Protein AF-A0AAW2WV80-F1 (afdb_monomer_lite)

pLDDT: mean 73.15, std 14.79, range [39.09, 94.62]

Organism: NCBI:txid2727402

Sequence (297 aa):
MMFAEWSGLEANPSKSQIIVSKAAWDVKQQLLNVLGFWEGTLPVRYLGVPLISSRLTAGDCAPLLRKVDERLQGWSKLQLSFAAGVQLLRSVIMSLNIYWAMAFVLPRSVIKVIEARMRRFLLHGIPLDATLQHVIRNGNWDWPEILDVEHNEIIHHLPVLNAADKISWNSSTGQFTTTAAYQIWQPRGPKCLRSLRVEVRYCIPRFDWIEIIEWASRRWKSRHPINAVHKALLASLVYHIWMERNRRIFTTDSRTAQQTAHLCIAQLRLRIIGVDFKFNVATAYIFRVWKIPWHGT

Radius of gyration: 28.2 Å; chains: 1; bounding box: 51×73×81 Å

Secondary structure (DSSP, 8-state):
--HHHHH-----TTT-EE---GGG-TTHHHHHHHH-PEEP-SSEEETTEEE-SSPPPTTTTHHHHHHHHHHHHHHHTS---HHHHHHHHHHHHHHHIIIIIHH----HHHHHHHHHHHHHHHTTTS-TT--GGGSEETTEE-PPPP--GGGHHHHHTS----S--B-----TT----HHHHHHHHS----HHHHHHHHHS-----S--HHHHHHHHHHH--S--HHHHHHHHHHHHHHHHHHHHHHHHHH-S----HHHHHHHHHHHHHHHHHTS-PPPSHHHHHHHHHHTPPP---

Structure (mmCIF, N/CA/C/O backbone):
data_AF-A0AAW2WV80-F1
#
_entry.id   AF-A0AAW2WV80-F1
#
loop_
_atom_site.group_PDB
_atom_site.id
_atom_site.type_symbol
_atom_site.label_atom_id
_atom_site.label_alt_id
_atom_site.label_comp_id
_atom_site.label_asym_id
_atom_site.label_entity_id
_atom_site.label_seq_id
_atom_site.pdbx_PDB_ins_code
_atom_site.Cartn_x
_atom_site.Cartn_y
_atom_site.Cartn_z
_atom_site.occupancy
_atom_site.B_iso_or_equiv
_atom_site.auth_seq_id
_atom_site.auth_comp_id
_atom_site.auth_asym_id
_atom_site.auth_atom_id
_atom_site.pdbx_PDB_model_num
ATOM 1 N N . MET A 1 1 ? 2.754 5.992 47.336 1.00 48.81 1 MET A N 1
ATOM 2 C CA . MET A 1 1 ? 3.413 7.065 46.568 1.00 48.81 1 MET A CA 1
ATOM 3 C C . MET A 1 1 ? 2.942 6.978 45.135 1.00 48.81 1 MET A C 1
ATOM 5 O O . MET A 1 1 ? 2.990 5.899 44.547 1.00 48.81 1 MET A O 1
ATOM 9 N N . MET A 1 2 ? 2.375 8.071 44.642 1.00 79.06 2 MET A N 1
ATOM 10 C CA . MET A 1 2 ? 1.738 8.162 43.328 1.00 79.06 2 MET A CA 1
ATOM 11 C C . MET A 1 2 ? 2.813 8.437 42.261 1.00 79.06 2 MET A C 1
ATOM 13 O O . MET A 1 2 ? 3.757 9.174 42.523 1.00 79.06 2 MET A O 1
ATOM 17 N N . PHE A 1 3 ? 2.696 7.869 41.054 1.00 82.12 3 PHE A N 1
ATOM 18 C CA . PHE A 1 3 ? 3.682 8.029 39.962 1.00 82.12 3 PHE A CA 1
ATOM 19 C C . PHE A 1 3 ? 4.069 9.496 39.682 1.00 82.12 3 PHE A C 1
ATOM 21 O O . PHE A 1 3 ? 5.234 9.788 39.405 1.00 82.12 3 PHE A O 1
ATOM 28 N N . ALA A 1 4 ? 3.106 10.417 39.787 1.00 86.56 4 ALA A N 1
ATOM 29 C CA . ALA A 1 4 ? 3.319 11.849 39.582 1.00 86.56 4 ALA A CA 1
ATOM 30 C C . ALA A 1 4 ? 4.287 12.458 40.614 1.00 86.56 4 ALA A C 1
ATOM 32 O O . ALA A 1 4 ? 5.148 13.246 40.245 1.00 86.56 4 ALA A O 1
ATOM 33 N N . GLU A 1 5 ? 4.218 12.031 41.878 1.00 88.69 5 GLU A N 1
ATOM 34 C CA . GLU A 1 5 ? 5.075 12.548 42.958 1.00 88.69 5 GLU A CA 1
ATOM 35 C C . GLU A 1 5 ? 6.551 12.180 42.753 1.00 88.69 5 GLU A C 1
ATOM 37 O O . GLU A 1 5 ? 7.437 12.930 43.143 1.00 88.69 5 GLU A O 1
ATOM 42 N N . TRP A 1 6 ? 6.824 11.029 42.132 1.00 89.88 6 TRP A N 1
ATOM 43 C CA . TRP A 1 6 ? 8.191 10.555 41.881 1.00 89.88 6 TRP A CA 1
ATOM 44 C C . TRP A 1 6 ? 8.776 11.078 40.576 1.00 89.88 6 TRP A C 1
ATOM 46 O O . TRP A 1 6 ? 9.970 11.349 40.495 1.00 89.88 6 TRP A O 1
ATOM 56 N N . SER A 1 7 ? 7.949 11.163 39.536 1.00 92.44 7 SER A N 1
ATOM 57 C CA . SER A 1 7 ? 8.402 11.548 38.197 1.00 92.44 7 SER A CA 1
ATOM 58 C C . SER A 1 7 ? 8.319 13.051 37.936 1.00 92.44 7 SER A C 1
ATOM 60 O O . SER A 1 7 ? 8.962 13.532 37.006 1.00 92.44 7 SER A O 1
ATOM 62 N N . GLY A 1 8 ? 7.503 13.785 38.701 1.00 92.25 8 GLY A N 1
ATOM 63 C CA . GLY A 1 8 ? 7.131 15.168 38.395 1.00 92.25 8 GLY A CA 1
ATOM 64 C C . GLY A 1 8 ? 6.286 15.307 37.121 1.00 92.25 8 GLY A C 1
ATOM 65 O O . GLY A 1 8 ? 6.131 16.415 36.612 1.00 92.25 8 GLY A O 1
ATOM 66 N N . LEU A 1 9 ? 5.774 14.200 36.565 1.00 90.56 9 LEU A N 1
ATOM 67 C CA . LEU A 1 9 ? 4.985 14.193 35.335 1.00 90.56 9 LEU A CA 1
ATOM 68 C C . LEU A 1 9 ? 3.489 14.113 35.646 1.00 90.56 9 LEU A C 1
ATOM 70 O O . LEU A 1 9 ? 3.010 13.135 36.221 1.00 90.56 9 LEU A O 1
ATOM 74 N N . GLU A 1 10 ? 2.745 15.110 35.172 1.00 89.06 10 GLU A N 1
ATOM 75 C CA . GLU A 1 10 ? 1.288 15.174 35.273 1.00 89.06 10 GLU A CA 1
ATOM 76 C C . GLU A 1 10 ? 0.622 15.064 33.895 1.00 89.06 10 GLU A C 1
ATOM 78 O O . GLU A 1 10 ? 1.141 15.525 32.873 1.00 89.06 10 GLU A O 1
ATOM 83 N N . ALA A 1 11 ? -0.554 14.435 33.854 1.00 88.12 11 ALA A N 1
ATOM 84 C CA . ALA A 1 11 ? -1.340 14.328 32.634 1.00 88.12 11 ALA A CA 1
ATOM 85 C C . ALA A 1 11 ? -1.925 15.695 32.260 1.00 88.12 11 ALA A C 1
ATOM 87 O O . ALA A 1 11 ? -2.534 16.363 33.086 1.00 88.12 11 ALA A O 1
ATOM 88 N N . ASN A 1 12 ? -1.791 16.096 30.995 1.00 90.25 12 ASN A N 1
ATOM 89 C CA . ASN A 1 12 ? -2.346 17.362 30.524 1.00 90.25 12 ASN A CA 1
ATOM 90 C C . ASN A 1 12 ? -3.859 17.218 30.257 1.00 90.25 12 ASN A C 1
ATOM 92 O O . ASN A 1 12 ? -4.215 16.544 29.281 1.00 90.25 12 ASN A O 1
ATOM 96 N N . PRO A 1 13 ? -4.752 17.877 31.021 1.00 86.62 13 PRO A N 1
ATOM 97 C CA . PRO A 1 13 ? -6.197 17.698 30.871 1.00 86.62 13 PRO A CA 1
ATOM 98 C C . PRO A 1 13 ? -6.729 18.180 29.517 1.00 86.62 13 PRO A C 1
ATOM 100 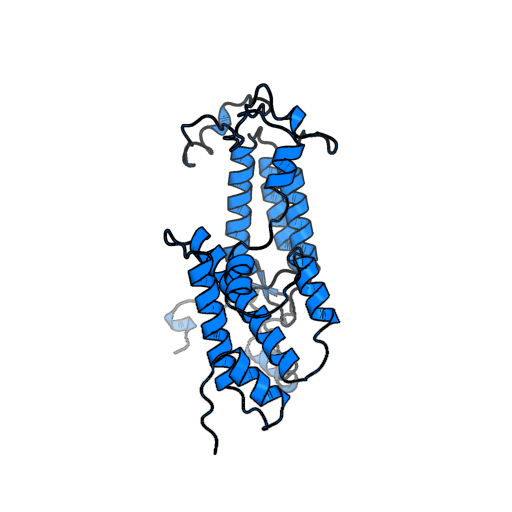O O . PRO A 1 13 ? -7.658 17.594 28.979 1.00 86.62 13 PRO A O 1
ATOM 103 N N . SER A 1 14 ? -6.094 19.191 28.912 1.00 88.44 14 SER A N 1
ATOM 104 C CA . SER A 1 14 ? -6.502 19.735 27.604 1.00 88.44 14 SER A CA 1
ATOM 105 C C . SER A 1 14 ? -6.159 18.829 26.415 1.00 88.44 14 SER A C 1
ATOM 107 O O . SER A 1 14 ? -6.710 18.988 25.328 1.00 88.44 14 SER A O 1
ATOM 109 N N . LYS A 1 15 ? -5.227 17.883 26.601 1.00 88.56 15 LYS A N 1
ATOM 110 C CA . LYS A 1 15 ? -4.795 16.926 25.566 1.00 88.56 15 LYS A CA 1
ATOM 111 C C . LYS A 1 15 ? -5.265 15.498 25.845 1.00 88.56 15 LYS A C 1
ATOM 113 O O . LYS A 1 15 ? -5.167 14.648 24.961 1.00 88.56 15 LYS A O 1
ATOM 118 N N . SER A 1 16 ? -5.738 15.234 27.060 1.00 90.69 16 SER A N 1
ATOM 119 C CA . SER A 1 16 ? -6.140 13.907 27.523 1.00 90.69 16 SER A CA 1
ATOM 120 C C . SER A 1 16 ? -7.637 13.722 27.338 1.00 90.69 16 SER A C 1
ATOM 122 O O . SER A 1 16 ? -8.421 14.625 27.601 1.00 90.69 16 SER A O 1
ATOM 124 N N . GLN A 1 17 ? -8.043 12.549 26.861 1.00 91.88 17 GLN A N 1
ATOM 125 C CA . GLN A 1 17 ? -9.449 12.219 26.651 1.00 91.88 17 GLN A CA 1
ATOM 126 C C . GLN A 1 17 ? -9.714 10.761 26.971 1.00 91.88 17 GLN A C 1
ATOM 128 O O . GLN A 1 17 ? -8.834 9.916 26.785 1.00 91.88 17 GLN A O 1
ATOM 133 N N . ILE A 1 18 ? -10.937 10.464 27.396 1.00 91.88 18 ILE A N 1
ATOM 134 C CA . ILE A 1 18 ? -11.373 9.099 27.679 1.00 91.88 18 ILE A CA 1
ATOM 135 C C . ILE A 1 18 ? -12.304 8.649 26.567 1.00 91.88 18 ILE A C 1
ATOM 137 O O . ILE A 1 18 ? -13.318 9.283 26.292 1.00 91.88 18 ILE A O 1
ATOM 141 N N . ILE A 1 19 ? -11.967 7.527 25.938 1.00 90.75 19 ILE A N 1
ATOM 142 C CA . ILE A 1 19 ? -12.803 6.883 24.927 1.00 90.75 19 ILE A CA 1
ATOM 143 C C . ILE A 1 19 ? -13.272 5.562 25.520 1.00 90.75 19 ILE A C 1
ATOM 145 O O . ILE A 1 19 ? -12.471 4.649 25.722 1.00 90.75 19 ILE A O 1
ATOM 149 N N . VAL A 1 20 ? -14.568 5.457 25.804 1.00 89.19 20 VAL A N 1
ATOM 150 C CA . VAL A 1 20 ? -15.146 4.262 26.426 1.00 89.19 20 VAL A CA 1
ATOM 151 C C . VAL A 1 20 ? -15.741 3.357 25.352 1.00 89.19 20 VAL A C 1
ATOM 153 O O . VAL A 1 20 ? -16.473 3.801 24.467 1.00 89.19 20 VAL A O 1
ATOM 156 N N . SER A 1 21 ? -15.417 2.063 25.410 1.00 87.62 21 SER A N 1
ATOM 157 C CA . SER A 1 21 ? -16.025 1.079 24.512 1.00 87.62 21 SER A CA 1
ATOM 158 C C . SER A 1 21 ? -17.505 0.884 24.853 1.00 87.62 21 SER A C 1
ATOM 160 O O . SER A 1 21 ? -17.900 0.997 26.011 1.00 87.62 21 SER A O 1
ATOM 162 N N . LYS A 1 22 ? -18.329 0.507 23.867 1.00 86.81 22 LYS A N 1
ATOM 163 C CA . LYS A 1 22 ? -19.765 0.258 24.095 1.00 86.81 22 LYS A CA 1
ATOM 164 C C . LYS A 1 22 ? -20.044 -0.774 25.197 1.00 86.81 22 LYS A C 1
ATOM 166 O O . LYS A 1 22 ? -21.093 -0.703 25.819 1.00 86.81 22 LYS A O 1
ATOM 171 N N . ALA A 1 23 ? -19.121 -1.708 25.431 1.00 87.94 23 ALA A N 1
ATOM 172 C CA . ALA A 1 23 ? -19.258 -2.751 26.444 1.00 87.94 23 ALA A CA 1
ATOM 173 C C . ALA A 1 23 ? -19.122 -2.239 27.891 1.00 87.94 23 ALA A C 1
ATOM 175 O O . ALA A 1 23 ? -19.492 -2.965 28.800 1.00 87.94 23 ALA A O 1
ATOM 176 N N . ALA A 1 24 ? -18.600 -1.025 28.093 1.00 88.81 24 ALA A N 1
ATOM 177 C CA . ALA A 1 24 ? -18.360 -0.424 29.409 1.00 88.81 24 ALA A CA 1
ATOM 178 C C . ALA A 1 24 ? -19.170 0.873 29.606 1.00 88.81 24 ALA A C 1
ATOM 180 O O . ALA A 1 24 ? -18.749 1.790 30.314 1.00 88.81 24 ALA A O 1
ATOM 181 N N . TRP A 1 25 ? -20.302 1.010 28.905 1.00 92.00 25 TRP A N 1
ATOM 182 C CA . TRP A 1 25 ? -21.138 2.211 29.002 1.00 92.00 25 TRP A CA 1
ATOM 183 C C . TRP A 1 25 ? -21.727 2.372 30.409 1.00 92.00 25 TRP A C 1
ATOM 185 O O . TRP A 1 25 ? -21.814 3.485 30.920 1.00 92.00 25 TRP A O 1
ATOM 195 N N . ASP A 1 26 ? -22.078 1.265 31.054 1.00 94.62 26 ASP A N 1
ATOM 196 C CA . ASP A 1 26 ? -22.581 1.187 32.427 1.00 94.62 26 ASP A CA 1
ATOM 197 C C . ASP A 1 26 ? -21.679 1.908 33.444 1.00 94.62 26 ASP A C 1
ATOM 199 O O . ASP A 1 26 ? -22.180 2.627 34.307 1.00 94.62 26 ASP A O 1
ATOM 203 N N . VAL A 1 27 ? -20.356 1.814 33.284 1.00 93.56 27 VAL A N 1
ATOM 204 C CA . VAL A 1 27 ? -19.367 2.470 34.164 1.00 93.56 27 VAL A CA 1
ATOM 205 C C . VAL A 1 27 ? -18.818 3.791 33.613 1.00 93.56 27 VAL A C 1
ATOM 207 O O . VAL A 1 27 ? -18.006 4.453 34.261 1.00 93.56 27 VAL A O 1
ATOM 210 N N . LYS A 1 28 ? -19.264 4.230 32.431 1.00 92.38 28 LYS A N 1
ATOM 211 C CA . LYS A 1 28 ? -18.725 5.410 31.730 1.00 92.38 28 LYS A CA 1
ATOM 212 C C . LYS A 1 28 ? -18.722 6.677 32.590 1.00 92.38 28 LYS A C 1
ATOM 214 O O . LYS A 1 28 ? -17.707 7.363 32.655 1.00 92.38 28 LYS A O 1
ATOM 219 N N . GLN A 1 29 ? -19.844 6.998 33.237 1.00 92.88 29 GLN A N 1
ATOM 220 C CA . GLN A 1 29 ? -19.966 8.229 34.034 1.00 92.88 29 GLN A CA 1
ATOM 221 C C . GLN A 1 29 ? -19.085 8.195 35.286 1.00 92.88 29 GLN A C 1
ATOM 223 O O . GLN A 1 29 ? -18.499 9.206 35.660 1.00 92.88 29 GLN A O 1
ATOM 228 N N . GLN A 1 30 ? -18.931 7.019 35.900 1.00 93.50 30 GLN A N 1
ATOM 229 C CA . GLN A 1 30 ? -18.020 6.839 37.028 1.00 93.50 30 GLN A CA 1
ATOM 230 C C . GLN A 1 30 ? -16.569 7.081 36.596 1.00 93.50 30 GLN A C 1
ATOM 232 O O . GLN A 1 30 ? -15.849 7.812 37.269 1.00 93.50 30 GLN A O 1
ATOM 237 N N . LEU A 1 31 ? -16.159 6.544 35.442 1.00 90.88 31 LEU A N 1
ATOM 238 C CA . LEU A 1 31 ? -14.814 6.750 34.896 1.00 90.88 31 LEU A CA 1
ATOM 239 C C . LEU A 1 31 ? -14.525 8.223 34.585 1.00 90.88 31 LEU A C 1
ATOM 241 O O . LEU A 1 31 ? -13.449 8.710 34.925 1.00 90.88 31 LEU A O 1
ATOM 245 N N . LEU A 1 32 ? -15.478 8.933 33.973 1.00 90.50 32 LEU A N 1
ATOM 246 C CA . LEU A 1 32 ? -15.338 10.363 33.676 1.00 90.50 32 LEU A CA 1
ATOM 247 C C . LEU A 1 32 ? -15.181 11.190 34.960 1.00 90.50 32 LEU A C 1
ATOM 249 O O . LEU A 1 32 ? -14.297 12.041 35.028 1.00 90.50 32 LEU A O 1
ATOM 253 N N . ASN A 1 33 ? -15.968 10.888 35.997 1.00 91.88 33 ASN A N 1
ATOM 254 C CA . ASN A 1 33 ? -15.893 11.586 37.282 1.00 91.88 33 ASN A CA 1
ATOM 255 C C . ASN A 1 33 ? -14.585 11.312 38.037 1.00 91.88 33 ASN A C 1
ATOM 257 O O . ASN A 1 33 ? -14.045 12.220 38.660 1.00 91.88 33 ASN A O 1
ATOM 261 N N . VAL A 1 34 ? -14.071 10.078 37.986 1.00 90.19 34 VAL A N 1
ATOM 262 C CA . VAL A 1 34 ? -12.828 9.699 38.680 1.00 90.19 34 VAL A CA 1
ATOM 263 C C . VAL A 1 34 ? -11.597 10.298 38.001 1.00 90.19 34 VAL A C 1
ATOM 265 O O . VAL A 1 34 ? -10.674 10.739 38.678 1.00 90.19 34 VAL A O 1
ATOM 268 N N . LEU A 1 35 ? -11.563 10.294 36.667 1.00 87.62 35 LEU A N 1
ATOM 269 C CA . LEU A 1 35 ? -10.383 10.704 35.904 1.00 87.62 35 LEU A CA 1
ATOM 270 C C . LEU A 1 35 ? -10.375 12.197 35.545 1.00 87.62 35 LEU A C 1
ATOM 272 O O . LEU A 1 35 ? -9.312 12.735 35.252 1.00 87.62 35 LEU A O 1
ATOM 276 N N . GLY A 1 36 ? -11.534 12.864 35.528 1.00 87.31 36 GLY A N 1
ATOM 277 C CA . GLY A 1 36 ? -11.641 14.305 35.267 1.00 87.31 36 GLY A CA 1
ATOM 278 C C . GLY A 1 36 ? -11.292 14.742 33.837 1.00 87.31 36 GLY A C 1
ATOM 279 O O . GLY A 1 36 ? -11.139 15.935 33.585 1.00 87.31 36 GLY A O 1
ATOM 280 N N . PHE A 1 37 ? -11.159 13.808 32.889 1.00 91.06 37 PHE A N 1
ATOM 281 C CA . PHE A 1 37 ? -10.940 14.117 31.471 1.00 91.06 37 PHE A CA 1
ATOM 282 C C . PHE A 1 37 ? -12.259 14.141 30.697 1.00 91.06 37 PHE A C 1
ATOM 284 O O . PHE A 1 37 ? -13.214 13.448 31.048 1.00 91.06 37 PHE A O 1
ATOM 291 N N . TRP A 1 38 ? -12.303 14.898 29.598 1.00 89.88 38 TRP A N 1
ATOM 292 C CA . TRP A 1 38 ? -13.475 14.920 28.723 1.00 89.88 38 TRP A CA 1
ATOM 293 C C . TRP A 1 38 ? -13.688 13.574 28.002 1.00 89.88 38 TRP A C 1
ATOM 295 O O . TRP A 1 38 ? -12.781 12.741 27.866 1.00 89.88 38 TRP A O 1
ATOM 305 N N . GLU A 1 39 ? -14.903 13.362 27.507 1.00 91.75 39 GLU A N 1
ATOM 306 C CA . GLU A 1 39 ? -15.206 12.217 26.654 1.00 91.75 39 GLU A CA 1
ATOM 307 C C . GLU A 1 39 ? -14.720 12.464 25.218 1.00 91.75 39 GLU A C 1
ATOM 309 O O . GLU A 1 39 ? -15.086 13.451 24.580 1.00 91.75 39 GLU A O 1
ATOM 314 N N . GLY A 1 40 ? -13.925 11.531 24.698 1.00 89.69 40 GLY A N 1
ATOM 315 C CA . GLY A 1 40 ? -13.478 11.498 23.311 1.00 89.69 40 GLY A CA 1
ATOM 316 C C . GLY A 1 40 ? -14.309 10.556 22.441 1.00 89.69 40 GLY A C 1
ATOM 317 O O . GLY A 1 40 ? -14.939 9.615 22.924 1.00 89.69 40 GLY A O 1
ATOM 318 N N . THR A 1 41 ? -14.248 10.751 21.124 1.00 87.50 41 THR A N 1
ATOM 319 C CA . THR A 1 41 ? -14.896 9.867 20.142 1.00 87.50 41 THR A CA 1
ATOM 320 C C . THR A 1 41 ? -13.899 9.380 19.098 1.00 87.50 41 THR A C 1
ATOM 322 O O . THR A 1 41 ? -12.985 10.102 18.706 1.00 87.50 41 THR A O 1
ATOM 325 N N . LEU A 1 42 ? -14.053 8.132 18.645 1.00 86.00 42 LEU A N 1
ATOM 326 C CA . LEU A 1 42 ? -13.284 7.613 17.513 1.00 86.00 42 LEU A CA 1
ATOM 327 C C . LEU A 1 42 ? -13.892 8.111 16.191 1.00 86.00 42 LEU A C 1
ATOM 329 O O . LEU A 1 42 ? -15.118 8.179 16.087 1.00 86.00 42 LEU A O 1
ATOM 333 N N . PRO A 1 43 ? -13.071 8.365 15.157 1.00 84.25 43 PRO A N 1
ATOM 334 C CA . PRO A 1 43 ? -11.625 8.135 15.107 1.00 84.25 43 PRO A CA 1
ATOM 335 C C . PRO A 1 43 ? -10.785 9.295 15.672 1.00 84.25 43 PRO A C 1
ATOM 337 O O . PRO A 1 43 ? -11.050 10.462 15.395 1.00 84.25 43 PRO A O 1
ATOM 340 N N . VAL A 1 44 ? -9.706 8.973 16.397 1.00 85.75 44 VAL A N 1
ATOM 341 C CA . VAL A 1 44 ? -8.752 9.962 16.950 1.00 85.75 44 VAL A CA 1
ATOM 342 C C . VAL A 1 44 ? -7.410 9.844 16.245 1.00 85.75 44 VAL A C 1
ATOM 344 O O . VAL A 1 44 ? -6.991 8.748 15.906 1.00 85.75 44 VAL A O 1
ATOM 347 N N . ARG A 1 45 ? -6.681 10.943 16.027 1.00 83.31 45 ARG A N 1
ATOM 348 C CA . ARG A 1 45 ? -5.307 10.848 15.507 1.00 83.31 45 ARG A CA 1
ATOM 349 C C . ARG A 1 45 ? -4.333 10.447 16.609 1.00 83.31 45 ARG A C 1
ATOM 351 O O . ARG A 1 45 ? -4.172 11.177 17.580 1.00 83.31 45 ARG A O 1
ATOM 358 N N . TYR A 1 46 ? -3.621 9.349 16.398 1.00 85.12 46 TYR A N 1
ATOM 359 C CA . TYR A 1 46 ? -2.524 8.914 17.251 1.00 85.12 46 TYR A CA 1
ATOM 360 C C . TYR A 1 46 ? -1.276 8.750 16.397 1.00 85.12 46 TYR A C 1
ATOM 362 O O . TYR A 1 46 ? -1.316 8.054 15.387 1.00 85.12 46 TYR A O 1
ATOM 370 N N . LEU A 1 47 ? -0.192 9.446 16.761 1.00 82.56 47 LEU A N 1
ATOM 371 C CA . LEU A 1 47 ? 1.065 9.440 16.004 1.00 82.56 47 LEU A CA 1
ATOM 372 C C . LEU A 1 47 ? 0.819 9.592 14.497 1.00 82.56 47 LEU A C 1
ATOM 374 O O . LEU A 1 47 ? 1.194 8.725 13.727 1.00 82.56 47 LEU A O 1
ATOM 378 N N . GLY A 1 48 ? 0.105 10.638 14.069 1.00 78.06 48 GLY A N 1
ATOM 379 C CA . GLY A 1 48 ? -0.092 10.955 12.647 1.00 78.06 48 GLY A CA 1
ATOM 380 C C . GLY A 1 48 ? -0.966 9.994 11.823 1.00 78.06 48 GLY A C 1
ATOM 381 O O . GLY A 1 48 ? -1.163 10.269 10.634 1.00 78.06 48 GLY A O 1
ATOM 382 N N . VAL A 1 49 ? -1.517 8.934 12.423 1.00 83.06 49 VAL A N 1
ATOM 383 C CA . VAL A 1 49 ? -2.467 7.999 11.800 1.00 83.06 49 VAL A CA 1
ATOM 384 C C . VAL A 1 49 ? -3.800 7.959 12.560 1.00 83.06 49 VAL A C 1
ATOM 386 O O . VAL A 1 49 ? -3.844 8.297 13.744 1.00 83.06 49 VAL A O 1
ATOM 389 N N . PRO A 1 50 ? -4.920 7.612 11.903 1.00 86.06 50 PRO A N 1
ATOM 390 C CA . PRO A 1 50 ? -6.204 7.515 12.581 1.00 86.06 50 PRO A CA 1
ATOM 391 C C . PRO A 1 50 ? -6.271 6.229 13.416 1.00 86.06 50 PRO A C 1
ATOM 393 O O . PRO A 1 50 ? -6.194 5.122 12.894 1.00 86.06 50 PRO A O 1
ATOM 396 N N . LEU A 1 51 ? -6.450 6.380 14.721 1.00 87.25 51 LEU A N 1
ATOM 397 C CA . LEU A 1 51 ? -6.872 5.322 15.620 1.00 87.25 51 LEU A CA 1
ATOM 398 C C . LEU A 1 51 ? -8.368 5.087 15.396 1.00 87.25 51 LEU A C 1
ATOM 400 O O . LEU A 1 51 ? -9.199 5.942 15.707 1.00 87.25 51 LEU A O 1
ATOM 404 N N . ILE A 1 52 ? -8.694 3.940 14.807 1.00 86.06 52 ILE A N 1
ATOM 405 C CA . ILE A 1 52 ? -10.048 3.553 14.404 1.00 86.06 52 ILE A CA 1
ATOM 406 C C . ILE A 1 52 ? -10.389 2.187 14.999 1.00 86.06 52 ILE A C 1
ATOM 408 O O . ILE A 1 52 ? -9.528 1.318 15.110 1.00 86.06 52 ILE A O 1
ATOM 412 N N . SER A 1 53 ? -11.653 1.979 15.365 1.00 82.44 53 SER A N 1
ATOM 413 C CA . SER A 1 53 ? -12.169 0.671 15.804 1.00 82.44 53 SER A CA 1
ATOM 414 C C . SER A 1 53 ? -12.739 -0.167 14.651 1.00 82.44 53 SER A C 1
ATOM 416 O O . SER A 1 53 ? -13.135 -1.314 14.849 1.00 82.44 53 SER A O 1
ATOM 418 N N . SER A 1 54 ? -12.799 0.403 13.446 1.00 82.75 54 SER A N 1
ATOM 419 C CA . SER A 1 54 ? -13.355 -0.195 12.232 1.00 82.75 54 SER A CA 1
ATOM 420 C C . SER A 1 54 ? -12.275 -0.394 11.156 1.00 82.75 54 SER A C 1
ATOM 422 O O . SER A 1 54 ? -11.088 -0.163 11.379 1.00 82.75 54 SER A O 1
ATOM 424 N N . ARG A 1 55 ? -12.672 -0.867 9.966 1.00 82.75 55 ARG A N 1
ATOM 425 C CA . ARG A 1 55 ? -11.763 -0.954 8.812 1.00 82.75 55 ARG A CA 1
ATOM 426 C C . ARG A 1 55 ? -11.480 0.440 8.256 1.00 82.75 55 ARG A C 1
ATOM 428 O O . ARG A 1 55 ? -12.403 1.238 8.132 1.00 82.75 55 ARG A O 1
ATOM 435 N N . LEU A 1 56 ? -10.237 0.669 7.831 1.00 86.06 56 LEU A N 1
ATOM 436 C CA . LEU A 1 56 ? -9.812 1.922 7.210 1.00 86.06 56 LEU A CA 1
ATOM 437 C C . LEU A 1 56 ? -10.644 2.216 5.954 1.00 86.06 56 LEU A C 1
ATOM 439 O O . LEU A 1 56 ? -10.653 1.428 5.002 1.00 86.06 56 LEU A O 1
ATOM 443 N N . THR A 1 57 ? -11.341 3.347 5.950 1.00 87.00 57 THR A N 1
ATOM 444 C CA . THR A 1 57 ? -12.119 3.813 4.800 1.00 87.00 57 THR A CA 1
ATOM 445 C C . THR A 1 57 ? -11.293 4.755 3.925 1.00 87.00 57 THR A C 1
ATOM 447 O O . THR A 1 57 ? -10.224 5.228 4.306 1.00 87.00 57 THR A O 1
ATOM 450 N N . ALA A 1 58 ? -11.787 5.061 2.721 1.00 86.81 58 ALA A N 1
ATOM 451 C CA . ALA A 1 58 ? -11.123 6.033 1.852 1.00 86.81 58 ALA A CA 1
ATOM 452 C C . ALA A 1 58 ? -11.093 7.450 2.464 1.00 86.81 58 ALA A C 1
ATOM 454 O O . ALA A 1 58 ? -10.132 8.182 2.233 1.00 86.81 58 ALA A O 1
ATOM 455 N N . GLY A 1 59 ? -12.107 7.816 3.261 1.00 86.50 59 GLY A N 1
ATOM 456 C CA . GLY A 1 59 ? -12.163 9.103 3.961 1.00 86.50 59 GLY A CA 1
ATOM 457 C C . GLY A 1 59 ? -11.078 9.235 5.031 1.00 86.50 59 GLY A C 1
ATOM 458 O O . GLY A 1 59 ? -10.419 10.271 5.121 1.00 86.50 59 GLY A O 1
ATOM 459 N N . ASP A 1 60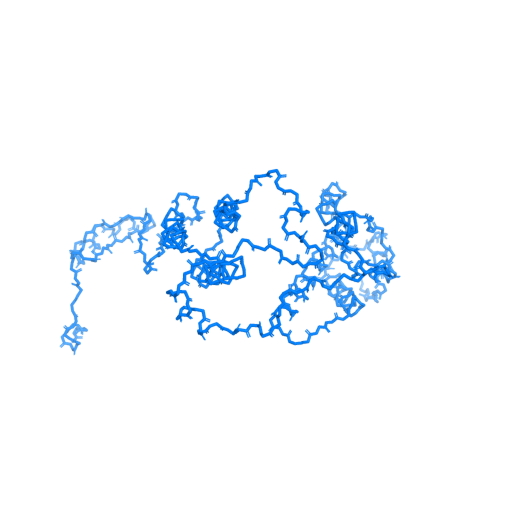 ? -10.797 8.150 5.756 1.00 88.00 60 ASP A N 1
ATOM 460 C CA . ASP A 1 60 ? -9.747 8.111 6.785 1.00 88.00 60 ASP A CA 1
ATOM 461 C C . ASP A 1 60 ? -8.338 8.308 6.201 1.00 88.00 60 ASP A C 1
ATOM 463 O O . ASP A 1 60 ? -7.419 8.748 6.894 1.00 88.00 60 ASP A O 1
ATOM 467 N N . CYS A 1 61 ? -8.158 8.029 4.905 1.00 90.06 61 CYS A N 1
ATOM 468 C CA . CYS A 1 61 ? -6.907 8.245 4.180 1.00 90.06 61 CYS A CA 1
ATOM 469 C C . CYS A 1 61 ? -6.700 9.693 3.704 1.00 90.06 61 CYS A C 1
ATOM 471 O O . CYS A 1 61 ? -5.657 9.986 3.118 1.00 90.06 61 CYS A O 1
ATOM 473 N N . ALA A 1 62 ? -7.628 10.624 3.952 1.00 89.69 62 ALA A N 1
ATOM 474 C CA . ALA A 1 62 ? -7.458 12.025 3.557 1.00 89.69 62 ALA A CA 1
ATOM 475 C C . ALA A 1 62 ? -6.151 12.675 4.075 1.00 89.69 62 ALA A C 1
ATOM 477 O O . ALA A 1 62 ? -5.498 13.381 3.305 1.00 89.69 62 ALA A O 1
ATOM 478 N N . PRO A 1 63 ? -5.693 12.434 5.325 1.00 89.38 63 PRO A N 1
ATOM 479 C CA . PRO A 1 63 ? -4.417 12.968 5.804 1.00 89.38 63 PRO A CA 1
ATOM 480 C C . PRO A 1 63 ? -3.208 12.400 5.055 1.00 89.38 63 PRO A C 1
ATOM 482 O O . PRO A 1 63 ? -2.249 13.128 4.813 1.00 89.38 63 PRO A O 1
ATOM 485 N N . LEU A 1 64 ? -3.255 11.118 4.674 1.00 91.06 64 LEU A N 1
ATOM 486 C CA . LEU A 1 64 ? -2.218 10.494 3.853 1.00 91.06 64 LEU A CA 1
ATOM 487 C C . LEU A 1 64 ? -2.154 11.155 2.479 1.00 91.06 64 LEU A C 1
ATOM 489 O O . LEU A 1 64 ? -1.085 11.560 2.031 1.00 91.06 64 LEU A O 1
ATOM 493 N N . LEU A 1 65 ? -3.311 11.264 1.829 1.00 92.62 65 LEU A N 1
ATOM 494 C CA . LEU A 1 65 ? -3.436 11.865 0.510 1.00 92.62 65 LEU A CA 1
ATOM 495 C C . LEU A 1 65 ? -2.905 13.301 0.512 1.00 92.62 65 LEU A C 1
ATOM 497 O O . LEU A 1 65 ? -2.116 13.646 -0.363 1.00 92.62 65 LEU A O 1
ATOM 501 N N . ARG A 1 66 ? -3.237 14.096 1.534 1.00 91.44 66 ARG A N 1
ATOM 502 C CA . ARG A 1 66 ? -2.717 15.460 1.681 1.00 91.44 66 ARG A CA 1
ATOM 503 C C . ARG A 1 66 ? -1.193 15.497 1.795 1.00 91.44 66 ARG A C 1
ATOM 505 O O . ARG A 1 66 ? -0.564 16.242 1.063 1.00 91.44 66 ARG A O 1
ATOM 512 N N . LYS A 1 67 ? -0.590 14.639 2.628 1.00 90.44 67 LYS A N 1
ATOM 513 C CA . LYS A 1 67 ? 0.880 14.555 2.755 1.00 90.44 67 LYS A CA 1
ATOM 514 C C . LYS A 1 67 ? 1.563 14.172 1.441 1.00 90.44 67 LYS A C 1
ATOM 516 O O . LYS A 1 67 ? 2.655 14.650 1.149 1.00 90.44 67 LYS A O 1
ATOM 521 N N . VAL A 1 68 ? 0.946 13.279 0.663 1.00 91.56 68 VAL A N 1
ATOM 522 C CA . VAL A 1 68 ? 1.449 12.926 -0.672 1.00 91.56 68 VAL A CA 1
ATOM 523 C C . VAL A 1 68 ? 1.356 14.135 -1.603 1.00 91.56 68 VAL A C 1
ATOM 525 O O . VAL A 1 68 ? 2.331 14.428 -2.284 1.00 91.56 68 VAL A O 1
ATOM 528 N N . ASP A 1 69 ? 0.231 14.853 -1.605 1.00 91.69 69 ASP A N 1
ATOM 529 C CA . ASP A 1 69 ? 0.055 16.054 -2.432 1.00 91.69 69 ASP A CA 1
ATOM 530 C C . ASP A 1 69 ? 1.061 17.149 -2.069 1.00 91.69 69 ASP A C 1
ATOM 532 O O . ASP A 1 69 ? 1.717 17.672 -2.960 1.00 91.69 69 ASP A O 1
ATOM 536 N N . GLU A 1 70 ? 1.241 17.439 -0.779 1.00 90.06 70 GLU A N 1
ATOM 537 C CA . GLU A 1 70 ? 2.196 18.437 -0.278 1.00 90.06 70 GLU A CA 1
ATOM 538 C C . GLU A 1 70 ? 3.625 18.138 -0.753 1.00 90.06 70 GLU A C 1
ATOM 540 O O . GLU A 1 70 ? 4.321 19.033 -1.230 1.00 90.06 70 GLU A O 1
ATOM 545 N N . ARG A 1 71 ? 4.055 16.868 -0.698 1.00 88.06 71 ARG A N 1
ATOM 546 C CA . ARG A 1 71 ? 5.376 16.466 -1.207 1.00 88.06 71 ARG A CA 1
ATOM 547 C C . ARG A 1 71 ? 5.489 16.630 -2.718 1.00 88.06 71 ARG A C 1
ATOM 549 O O . ARG A 1 71 ? 6.461 17.209 -3.192 1.00 88.06 71 ARG A O 1
ATOM 556 N N . LEU A 1 72 ? 4.503 16.141 -3.471 1.00 87.88 72 LEU A N 1
ATOM 557 C CA . LEU A 1 72 ? 4.530 16.219 -4.934 1.00 87.88 72 LEU A CA 1
ATOM 558 C C . LEU A 1 72 ? 4.461 17.670 -5.432 1.00 87.88 72 LEU A C 1
ATOM 560 O O . LEU A 1 72 ? 5.148 18.005 -6.388 1.00 87.88 72 LEU A O 1
ATOM 564 N N . GLN A 1 73 ? 3.678 18.533 -4.780 1.00 85.44 73 GLN A N 1
ATOM 565 C CA . GLN A 1 73 ? 3.584 19.962 -5.107 1.00 85.44 73 GLN A CA 1
ATOM 566 C C . GLN A 1 73 ? 4.848 20.736 -4.726 1.00 85.44 73 GLN A C 1
ATOM 568 O O . GLN A 1 73 ? 5.240 21.660 -5.437 1.00 85.44 73 GLN A O 1
ATOM 573 N N . GLY A 1 74 ? 5.502 20.362 -3.622 1.00 83.06 74 GLY A N 1
ATOM 574 C CA . GLY A 1 74 ? 6.810 20.914 -3.270 1.00 83.06 74 GLY A CA 1
ATOM 575 C C . GLY A 1 74 ? 7.843 20.649 -4.366 1.00 83.06 74 GLY A C 1
ATOM 576 O O . GLY A 1 74 ? 8.627 21.530 -4.703 1.00 83.06 74 GLY A O 1
ATOM 577 N N . TRP A 1 75 ? 7.787 19.465 -4.977 1.00 82.31 75 TRP A N 1
ATOM 578 C CA . TRP A 1 75 ? 8.702 19.062 -6.043 1.00 82.31 75 TRP A CA 1
ATOM 579 C C . TRP A 1 75 ? 8.263 19.468 -7.445 1.00 82.31 75 TRP A C 1
ATOM 581 O O . TRP A 1 75 ? 9.100 19.535 -8.330 1.00 82.31 75 TRP A O 1
ATOM 591 N N . SER A 1 76 ? 6.986 19.761 -7.689 1.00 73.94 76 SER A N 1
ATOM 592 C CA . SER A 1 76 ? 6.533 20.163 -9.029 1.00 73.94 76 SER A CA 1
ATOM 593 C C . SER A 1 76 ? 7.061 21.532 -9.458 1.00 73.94 76 SER A C 1
ATOM 595 O O . SER A 1 76 ? 6.965 21.883 -10.625 1.00 73.94 76 SER A O 1
ATOM 597 N N . LYS A 1 77 ? 7.569 22.326 -8.510 1.00 70.69 77 LYS A N 1
ATOM 598 C CA . LYS A 1 77 ? 8.245 23.602 -8.781 1.00 70.69 77 LYS A CA 1
ATOM 599 C C . LYS A 1 77 ? 9.709 23.418 -9.189 1.00 70.69 77 LYS A C 1
ATOM 601 O O . LYS A 1 77 ? 10.318 24.361 -9.672 1.00 70.69 77 LYS A O 1
ATOM 606 N N . LEU A 1 78 ? 10.253 22.224 -8.968 1.00 66.62 78 LEU A N 1
ATOM 607 C CA . LEU A 1 78 ? 11.623 21.862 -9.290 1.00 66.62 78 LEU A CA 1
ATOM 608 C C . LEU A 1 78 ? 11.672 21.362 -10.741 1.00 66.62 78 LEU A C 1
ATOM 610 O O . LEU A 1 78 ? 10.837 20.551 -11.151 1.00 66.62 78 LEU A O 1
ATOM 614 N N . GLN A 1 79 ? 12.645 21.834 -11.519 1.00 65.94 79 GLN A N 1
ATOM 615 C CA . GLN A 1 79 ? 12.918 21.327 -12.866 1.00 65.94 79 GLN A CA 1
ATOM 616 C C . GLN A 1 79 ? 13.647 19.982 -12.730 1.00 65.94 79 GLN A C 1
ATOM 618 O O . GLN A 1 79 ? 14.870 19.910 -12.683 1.00 65.94 79 GLN A O 1
ATOM 623 N N . LEU A 1 80 ? 12.884 18.899 -12.571 1.00 66.00 80 LEU A N 1
ATOM 624 C CA . LEU A 1 80 ? 13.422 17.572 -12.259 1.00 66.00 80 LEU A CA 1
ATOM 625 C C . LEU A 1 80 ? 13.608 16.711 -13.508 1.00 66.00 80 LEU A C 1
ATOM 627 O O . LEU A 1 80 ? 12.729 16.638 -14.365 1.00 66.00 80 LEU A O 1
ATOM 631 N N . SER A 1 81 ? 14.702 15.945 -13.545 1.00 67.56 81 SER A N 1
ATOM 632 C CA . SER A 1 81 ? 14.849 14.861 -14.519 1.00 67.56 81 SER A CA 1
ATOM 633 C C . SER A 1 81 ? 13.886 13.739 -14.175 1.00 67.56 81 SER A C 1
ATOM 635 O O . SER A 1 81 ? 13.510 13.535 -13.016 1.00 67.56 81 SER A O 1
ATOM 637 N N . PHE A 1 82 ? 13.552 12.929 -15.176 1.00 68.50 82 PHE A N 1
ATOM 638 C CA . PHE A 1 82 ? 12.745 11.736 -14.963 1.00 68.50 82 PHE A CA 1
ATOM 639 C C . PHE A 1 82 ? 13.364 10.802 -13.910 1.00 68.50 82 PHE A C 1
ATOM 641 O O . PHE A 1 82 ? 12.667 10.341 -13.006 1.00 68.50 82 PHE A O 1
ATOM 648 N N . ALA A 1 83 ? 14.680 10.567 -13.972 1.00 67.00 83 ALA A N 1
ATOM 649 C CA . ALA A 1 83 ? 15.393 9.722 -13.013 1.00 67.00 83 ALA A CA 1
ATOM 650 C C . ALA A 1 83 ? 15.317 10.278 -11.578 1.00 67.00 83 ALA A C 1
ATOM 652 O O . ALA A 1 83 ? 14.999 9.533 -10.644 1.00 67.00 83 ALA A O 1
ATOM 653 N N . ALA A 1 84 ? 15.523 11.589 -11.402 1.00 70.00 84 ALA A N 1
ATOM 654 C CA . ALA A 1 84 ? 15.360 12.250 -10.107 1.00 70.00 84 ALA A CA 1
ATOM 655 C C . ALA A 1 84 ? 13.908 12.150 -9.606 1.00 70.00 84 ALA A C 1
ATOM 657 O O . ALA A 1 84 ? 13.669 11.794 -8.449 1.00 70.00 84 ALA A O 1
ATOM 658 N N . GLY A 1 85 ? 12.929 12.355 -10.493 1.00 79.06 85 GLY A N 1
ATOM 659 C CA . GLY A 1 85 ? 11.507 12.181 -10.202 1.00 79.06 85 GLY A CA 1
ATOM 660 C C . GLY A 1 85 ? 11.167 10.765 -9.725 1.00 79.06 85 GLY A C 1
ATOM 661 O O . GLY A 1 85 ? 10.501 10.604 -8.700 1.00 79.06 85 GLY A O 1
ATOM 662 N N . VAL A 1 86 ? 11.671 9.722 -10.396 1.00 77.56 86 VAL A N 1
ATOM 663 C CA . VAL A 1 86 ? 11.488 8.318 -9.976 1.00 77.56 86 VAL A CA 1
ATOM 664 C C . VAL A 1 86 ? 12.077 8.077 -8.587 1.00 77.56 86 VAL A C 1
ATOM 666 O O . VAL A 1 86 ? 11.440 7.424 -7.754 1.00 77.56 86 VAL A O 1
ATOM 669 N N . GLN A 1 87 ? 13.266 8.606 -8.310 1.00 77.88 87 GLN A N 1
ATOM 670 C CA . GLN A 1 87 ? 13.922 8.418 -7.020 1.00 77.88 87 GLN A CA 1
ATOM 671 C C . GLN A 1 87 ? 13.157 9.111 -5.879 1.00 77.88 87 GLN A C 1
ATOM 673 O O . GLN A 1 87 ? 12.944 8.512 -4.818 1.00 77.88 87 GLN A O 1
ATOM 678 N N . LEU A 1 88 ? 12.649 10.323 -6.113 1.00 81.12 88 LEU A N 1
ATOM 679 C CA . LEU A 1 88 ? 11.775 11.024 -5.171 1.00 81.12 88 LEU A CA 1
ATOM 680 C C . LEU A 1 88 ? 10.478 10.244 -4.921 1.00 81.12 88 LEU A C 1
ATOM 682 O O . LEU A 1 88 ? 10.095 10.027 -3.768 1.00 81.12 88 LEU A O 1
ATOM 686 N N . LEU A 1 89 ? 9.839 9.724 -5.971 1.00 85.88 89 LEU A N 1
ATOM 687 C CA . LEU A 1 89 ? 8.653 8.872 -5.837 1.00 85.88 89 LEU A CA 1
ATOM 688 C C . LEU A 1 89 ? 8.938 7.597 -5.038 1.00 85.88 89 LEU A C 1
ATOM 690 O O . LEU A 1 89 ? 8.130 7.202 -4.190 1.00 85.88 89 LEU A O 1
ATOM 694 N N . ARG A 1 90 ? 10.103 6.977 -5.247 1.00 80.56 90 ARG A N 1
ATOM 695 C CA . ARG A 1 90 ? 10.544 5.805 -4.483 1.00 80.56 90 ARG A CA 1
ATOM 696 C C . ARG A 1 90 ? 10.639 6.116 -2.988 1.00 80.56 90 ARG A C 1
ATOM 698 O O . ARG A 1 90 ? 10.195 5.299 -2.179 1.00 80.56 90 ARG A O 1
ATOM 705 N N . SER A 1 91 ? 11.126 7.304 -2.621 1.00 83.88 91 SER A N 1
ATOM 706 C CA . SER A 1 91 ? 11.153 7.755 -1.221 1.00 83.88 91 SER A CA 1
ATOM 707 C C . SER A 1 91 ? 9.742 7.882 -0.618 1.00 83.88 91 SER A C 1
ATOM 709 O O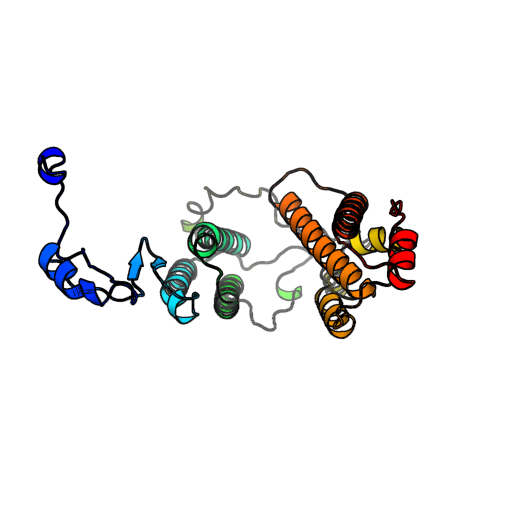 . SER A 1 91 ? 9.501 7.432 0.507 1.00 83.88 91 SER A O 1
ATOM 711 N N . VAL A 1 92 ? 8.770 8.401 -1.385 1.00 87.19 92 VAL A N 1
ATOM 712 C CA . VAL A 1 92 ? 7.369 8.503 -0.945 1.00 87.19 92 VAL A CA 1
ATOM 713 C C . VAL A 1 92 ? 6.802 7.116 -0.695 1.00 87.19 92 VAL A C 1
ATOM 715 O O . VAL A 1 92 ? 6.300 6.866 0.401 1.00 87.19 92 VAL A O 1
ATOM 718 N N . ILE A 1 93 ? 6.940 6.203 -1.660 1.00 85.81 93 ILE A N 1
ATOM 719 C CA . ILE A 1 93 ? 6.453 4.822 -1.548 1.00 85.81 93 ILE A CA 1
ATOM 720 C C . ILE A 1 93 ? 7.061 4.133 -0.325 1.00 85.81 93 ILE A C 1
ATOM 722 O O . ILE A 1 93 ? 6.334 3.486 0.431 1.00 85.81 93 ILE A O 1
ATOM 726 N N . MET A 1 94 ? 8.366 4.290 -0.093 1.00 78.75 94 MET A N 1
ATOM 727 C CA . MET A 1 94 ? 9.035 3.689 1.061 1.00 78.75 94 MET A CA 1
ATOM 728 C C . MET A 1 94 ? 8.455 4.216 2.381 1.00 78.75 94 MET A C 1
ATOM 730 O O . MET A 1 94 ? 8.042 3.429 3.232 1.00 78.75 94 MET A O 1
ATOM 734 N N . SER A 1 95 ? 8.330 5.539 2.522 1.00 82.44 95 SER A N 1
ATOM 735 C CA . SER A 1 95 ? 7.765 6.150 3.735 1.00 82.44 95 SER A CA 1
ATOM 736 C C . SER A 1 95 ? 6.304 5.751 3.982 1.00 82.44 95 SER A C 1
ATOM 738 O O . SER A 1 95 ? 5.888 5.547 5.121 1.00 82.44 95 SER A O 1
ATOM 740 N N . LEU A 1 96 ? 5.529 5.584 2.908 1.00 86.44 96 LEU A N 1
ATOM 741 C CA . LEU A 1 96 ? 4.129 5.180 2.963 1.00 86.4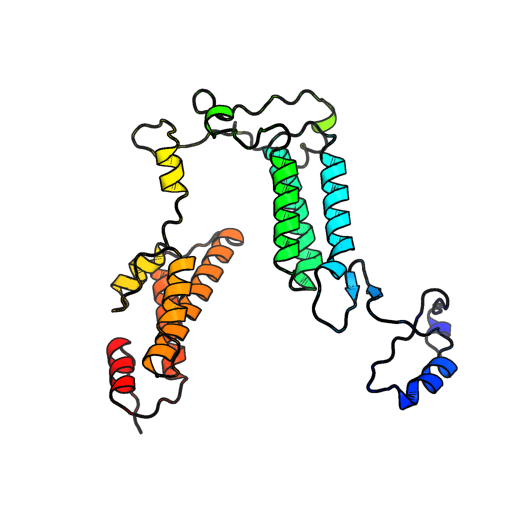4 96 LEU A CA 1
ATOM 742 C C . LEU A 1 96 ? 3.997 3.725 3.426 1.00 86.44 96 LEU A C 1
ATOM 744 O O . LEU A 1 96 ? 3.161 3.426 4.280 1.00 86.44 96 LEU A O 1
ATOM 748 N N . ASN A 1 97 ? 4.861 2.843 2.917 1.00 80.44 97 ASN A N 1
ATOM 749 C CA . ASN A 1 97 ? 4.908 1.446 3.338 1.00 80.44 97 ASN A CA 1
ATOM 750 C C . ASN A 1 97 ? 5.285 1.309 4.816 1.00 80.44 97 ASN A C 1
ATOM 752 O O . ASN A 1 97 ? 4.584 0.623 5.554 1.00 80.44 97 ASN A O 1
ATOM 756 N N . ILE A 1 98 ? 6.344 1.995 5.255 1.00 78.94 98 ILE A N 1
ATOM 757 C CA . ILE A 1 98 ? 6.836 1.903 6.637 1.00 78.94 98 ILE A CA 1
ATOM 758 C C . ILE A 1 98 ? 5.799 2.421 7.641 1.00 78.94 98 ILE A C 1
ATOM 760 O O . ILE A 1 98 ? 5.676 1.869 8.728 1.00 78.94 98 ILE A O 1
ATOM 764 N N . TYR A 1 99 ? 5.041 3.464 7.295 1.00 83.31 99 TYR A N 1
ATOM 765 C CA . TYR A 1 99 ? 4.164 4.127 8.258 1.00 83.31 99 TYR A CA 1
ATOM 766 C C . TYR A 1 99 ? 2.695 3.706 8.147 1.00 83.31 99 TYR A C 1
ATOM 768 O O . TYR A 1 99 ? 2.098 3.248 9.117 1.00 83.31 99 TYR A O 1
ATOM 776 N N . TRP A 1 100 ? 2.094 3.838 6.961 1.00 87.44 100 TRP A N 1
ATOM 777 C CA . TRP A 1 100 ? 0.669 3.554 6.771 1.00 87.44 100 TRP A CA 1
ATOM 778 C C . TRP A 1 100 ? 0.403 2.078 6.498 1.00 87.44 100 TRP A C 1
ATOM 780 O O . TRP A 1 100 ? -0.539 1.531 7.063 1.00 87.44 100 TRP A O 1
ATOM 790 N N . ALA A 1 101 ? 1.218 1.427 5.663 1.00 82.81 101 ALA A N 1
ATOM 791 C CA . ALA A 1 101 ? 0.975 0.028 5.298 1.00 82.81 101 ALA A CA 1
ATOM 792 C C . ALA A 1 101 ? 1.336 -0.966 6.418 1.00 82.81 101 ALA A C 1
ATOM 794 O O . ALA A 1 101 ? 0.793 -2.067 6.441 1.00 82.81 101 ALA A O 1
ATOM 795 N N . MET A 1 102 ? 2.207 -0.577 7.358 1.00 81.81 102 MET A N 1
ATOM 796 C CA . MET A 1 102 ? 2.470 -1.351 8.579 1.00 81.81 102 MET A CA 1
ATOM 797 C C . MET A 1 102 ? 1.280 -1.327 9.547 1.00 81.81 102 MET A C 1
ATOM 799 O O . MET A 1 102 ? 1.006 -2.329 10.199 1.00 81.81 102 MET A O 1
ATOM 803 N N . ALA A 1 103 ? 0.567 -0.199 9.636 1.00 78.62 103 ALA A N 1
ATOM 804 C CA . ALA A 1 103 ? -0.559 -0.033 10.554 1.00 78.62 103 ALA A CA 1
ATOM 805 C C . ALA A 1 103 ? -1.904 -0.478 9.949 1.00 78.62 103 ALA A C 1
ATOM 807 O O . ALA A 1 103 ? -2.772 -0.968 10.669 1.00 78.62 103 ALA A O 1
ATOM 808 N N . PHE A 1 104 ? -2.092 -0.329 8.631 1.00 84.38 104 PHE A N 1
ATOM 809 C CA . PHE A 1 104 ? -3.374 -0.585 7.974 1.00 84.38 104 PHE A CA 1
ATOM 810 C C . PHE A 1 104 ? -3.233 -1.221 6.594 1.00 84.38 104 PHE A C 1
ATOM 812 O O . PHE A 1 104 ? -2.324 -0.928 5.820 1.00 84.38 104 PHE A O 1
ATOM 819 N N . VAL A 1 105 ? -4.248 -2.000 6.217 1.00 84.62 105 VAL A N 1
ATOM 820 C CA . VAL A 1 105 ? -4.450 -2.401 4.821 1.00 84.62 105 VAL A CA 1
ATOM 821 C C . VAL A 1 105 ? -5.129 -1.251 4.074 1.00 84.62 105 VAL A C 1
ATOM 823 O O . VAL A 1 105 ? -6.292 -0.938 4.328 1.00 84.62 105 VAL A O 1
ATOM 826 N N . LEU A 1 106 ? -4.410 -0.625 3.141 1.00 87.12 106 LEU A N 1
ATOM 827 C CA . LEU A 1 106 ? -4.916 0.516 2.372 1.00 87.12 106 LEU A CA 1
ATOM 828 C C . LEU A 1 106 ? -6.032 0.105 1.390 1.00 87.12 106 LEU A C 1
ATOM 830 O O . LEU A 1 106 ? -5.872 -0.873 0.648 1.00 87.12 106 LEU A O 1
ATOM 834 N N . PRO A 1 107 ? -7.140 0.868 1.303 1.00 89.12 107 PRO A N 1
ATOM 835 C CA . PRO A 1 107 ? -8.166 0.640 0.293 1.00 89.12 107 PRO A CA 1
ATOM 836 C C . PRO A 1 107 ? -7.604 0.753 -1.127 1.00 89.12 107 PRO A C 1
ATOM 838 O O . PRO A 1 107 ? -6.856 1.677 -1.452 1.00 89.12 107 PRO A O 1
ATOM 841 N N . ARG A 1 108 ? -8.033 -0.142 -2.026 1.00 86.94 108 ARG A N 1
ATOM 842 C CA . ARG A 1 108 ? -7.597 -0.128 -3.437 1.00 86.94 108 ARG A CA 1
ATOM 843 C C . ARG A 1 108 ? -7.895 1.195 -4.143 1.00 86.94 108 ARG A C 1
ATOM 845 O O . ARG A 1 108 ? -7.127 1.602 -5.007 1.00 86.94 108 ARG A O 1
ATOM 852 N N . SER A 1 109 ? -8.999 1.856 -3.793 1.00 89.62 109 SER A N 1
ATOM 853 C CA . SER A 1 109 ? -9.347 3.178 -4.323 1.00 89.62 109 SER A CA 1
ATOM 854 C C . SER A 1 109 ? -8.279 4.220 -3.985 1.00 89.62 109 SER A C 1
ATOM 856 O O . SER A 1 109 ? -7.869 4.972 -4.861 1.00 89.62 109 SER A O 1
ATOM 858 N N . VAL A 1 110 ? -7.768 4.212 -2.753 1.00 92.38 110 VAL A N 1
ATOM 859 C CA . VAL A 1 110 ? -6.725 5.134 -2.283 1.00 92.38 110 VAL A CA 1
ATOM 860 C C . VAL A 1 110 ? -5.397 4.857 -2.985 1.00 92.38 110 VAL A C 1
ATOM 862 O O . VAL A 1 110 ? -4.755 5.793 -3.453 1.00 92.38 110 VAL A O 1
ATOM 865 N N . ILE A 1 111 ? -5.019 3.583 -3.135 1.00 90.44 111 ILE A N 1
ATOM 866 C CA . ILE A 1 111 ? -3.801 3.194 -3.867 1.00 90.44 111 ILE A CA 1
ATOM 867 C C . ILE A 1 111 ? -3.851 3.722 -5.305 1.00 90.44 111 ILE A C 1
ATOM 869 O O . ILE A 1 111 ? -2.919 4.390 -5.740 1.00 90.44 111 ILE A O 1
ATOM 873 N N . LYS A 1 112 ? -4.971 3.517 -6.010 1.00 90.12 112 LYS A N 1
ATOM 874 C CA . LYS A 1 112 ? -5.156 4.029 -7.378 1.00 90.12 112 LYS A CA 1
ATOM 875 C C . LYS A 1 112 ? -5.034 5.552 -7.460 1.00 90.12 112 LYS A C 1
ATOM 877 O O . LYS A 1 112 ? -4.469 6.070 -8.419 1.00 90.12 112 LYS A O 1
ATOM 882 N N . VAL A 1 113 ? -5.555 6.276 -6.467 1.00 93.56 113 VAL A N 1
ATOM 883 C CA . VAL A 1 113 ? -5.434 7.741 -6.407 1.00 93.56 113 VAL A CA 1
ATOM 884 C C . VAL A 1 113 ? -3.974 8.161 -6.226 1.00 93.56 113 VAL A C 1
ATOM 886 O O . VAL A 1 113 ? -3.519 9.070 -6.919 1.00 93.56 113 VAL A O 1
ATOM 889 N N . ILE A 1 114 ? -3.227 7.492 -5.344 1.00 93.00 114 ILE A N 1
ATOM 890 C CA . ILE A 1 114 ? -1.797 7.758 -5.131 1.00 93.00 114 ILE A CA 1
ATOM 891 C C . ILE A 1 114 ? -1.003 7.464 -6.408 1.00 93.00 114 ILE A C 1
ATOM 893 O O . ILE A 1 114 ? -0.265 8.330 -6.871 1.00 93.00 114 ILE A O 1
ATOM 897 N N . GLU A 1 115 ? -1.205 6.298 -7.027 1.00 90.00 115 GLU A N 1
ATOM 898 C CA . GLU A 1 115 ? -0.561 5.927 -8.294 1.00 90.00 115 GLU A CA 1
ATOM 899 C C . GLU A 1 115 ? -0.839 6.955 -9.398 1.00 90.00 115 GLU A C 1
ATOM 901 O O . GLU A 1 115 ? 0.073 7.357 -10.122 1.00 90.00 115 GLU A O 1
ATOM 906 N N . ALA A 1 116 ? -2.083 7.430 -9.507 1.00 87.38 116 ALA A N 1
ATOM 907 C CA . ALA A 1 116 ? -2.452 8.452 -10.480 1.00 87.38 116 ALA A CA 1
ATOM 908 C C . ALA A 1 116 ? -1.743 9.792 -10.220 1.00 87.38 116 ALA A C 1
ATOM 910 O O . ALA A 1 116 ? -1.327 10.456 -11.168 1.00 87.38 116 ALA A O 1
ATOM 911 N N . ARG A 1 117 ? -1.575 10.193 -8.954 1.00 90.19 117 ARG A N 1
ATOM 912 C CA . ARG A 1 117 ? -0.846 11.418 -8.580 1.00 90.19 117 ARG A CA 1
ATOM 913 C C . ARG A 1 117 ? 0.639 11.314 -8.903 1.00 90.19 117 ARG A C 1
ATOM 915 O O . ARG A 1 117 ? 1.179 12.215 -9.533 1.00 90.19 117 ARG A O 1
ATOM 922 N N . MET A 1 118 ? 1.265 10.195 -8.543 1.00 88.12 118 MET A N 1
ATOM 923 C CA . MET A 1 118 ? 2.673 9.929 -8.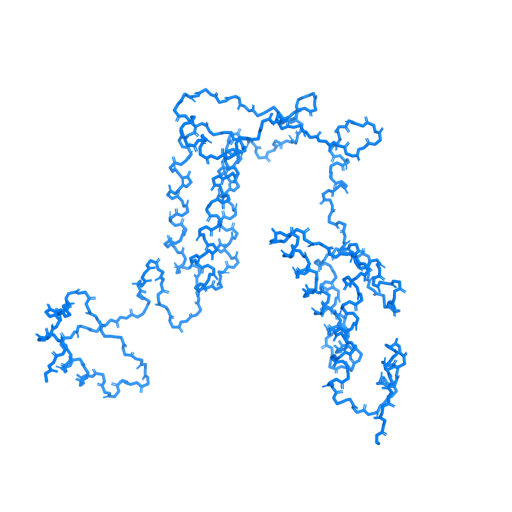849 1.00 88.12 118 MET A CA 1
ATOM 924 C C . MET A 1 118 ? 2.923 9.909 -10.359 1.00 88.12 118 MET A C 1
ATOM 926 O O . MET A 1 118 ? 3.891 10.495 -10.832 1.00 88.12 118 MET A O 1
ATOM 930 N N . ARG A 1 119 ? 2.013 9.299 -11.130 1.00 83.31 119 ARG A N 1
ATOM 931 C CA . ARG A 1 119 ? 2.087 9.288 -12.596 1.00 83.31 119 ARG A CA 1
ATOM 932 C C . ARG A 1 119 ? 1.990 10.691 -13.190 1.00 83.31 119 ARG A C 1
ATOM 934 O O . ARG A 1 119 ? 2.783 11.018 -14.060 1.00 83.31 119 ARG A O 1
ATOM 941 N N . ARG A 1 120 ? 1.039 11.511 -12.729 1.00 83.44 120 ARG A N 1
ATOM 942 C CA . ARG A 1 120 ? 0.899 12.903 -13.195 1.00 83.44 120 ARG A CA 1
ATOM 943 C C . ARG A 1 120 ? 2.125 13.751 -12.875 1.00 83.44 120 ARG A C 1
ATOM 945 O O . ARG A 1 120 ? 2.497 14.577 -13.691 1.00 83.44 120 ARG A O 1
ATOM 952 N N . PHE A 1 121 ? 2.727 13.542 -11.707 1.00 84.25 121 PHE A N 1
ATOM 953 C CA . PHE A 1 121 ? 3.973 14.203 -11.333 1.00 84.25 121 PHE A CA 1
ATOM 954 C C . PHE A 1 121 ? 5.125 13.793 -12.259 1.00 84.25 121 PHE A C 1
ATOM 956 O O . PHE A 1 121 ? 5.821 14.649 -12.785 1.00 84.25 121 PHE A O 1
ATOM 963 N N . LEU A 1 122 ? 5.294 12.490 -12.502 1.00 79.94 122 LEU A N 1
ATOM 964 C CA . LEU A 1 122 ? 6.414 11.979 -13.292 1.00 79.94 122 LEU A CA 1
ATOM 965 C C . LEU A 1 122 ? 6.310 12.311 -14.787 1.00 79.94 122 LEU A C 1
ATOM 967 O O . LEU A 1 122 ? 7.322 12.497 -15.449 1.00 79.94 122 LEU A O 1
ATOM 971 N N . LEU A 1 123 ? 5.088 12.353 -15.317 1.00 74.31 123 LEU A N 1
ATOM 972 C CA . LEU A 1 123 ? 4.806 12.665 -16.722 1.00 74.31 123 LEU A CA 1
ATOM 973 C C . LEU A 1 123 ? 4.449 14.141 -16.928 1.00 74.31 123 LEU A C 1
ATOM 975 O O . LEU A 1 123 ? 3.812 14.492 -17.920 1.00 74.31 123 LEU A O 1
ATOM 979 N N . HIS A 1 124 ? 4.798 15.008 -15.980 1.00 71.81 124 HIS A N 1
ATOM 980 C CA . HIS A 1 124 ? 4.559 16.434 -16.123 1.00 71.81 124 HIS A CA 1
ATOM 981 C C . HIS A 1 124 ? 5.288 16.966 -17.370 1.00 71.81 124 HIS A C 1
ATOM 983 O O . HIS A 1 124 ? 6.461 16.675 -17.572 1.00 71.81 124 HIS A O 1
ATOM 989 N N . GLY A 1 125 ? 4.577 17.695 -18.236 1.00 61.69 125 GLY A N 1
ATOM 990 C CA . GLY A 1 125 ? 5.114 18.201 -19.507 1.00 61.69 125 GLY A CA 1
ATOM 991 C C . GLY A 1 125 ? 5.070 17.219 -20.687 1.00 61.69 125 GLY A C 1
ATOM 992 O O . GLY A 1 125 ? 5.329 17.632 -21.814 1.00 61.69 125 GLY A O 1
ATOM 993 N N . ILE A 1 126 ? 4.689 15.954 -20.474 1.00 59.62 126 ILE A N 1
ATOM 994 C CA . ILE A 1 126 ? 4.522 14.965 -21.548 1.00 59.62 126 ILE A CA 1
ATOM 995 C C . ILE A 1 126 ? 3.027 14.855 -21.887 1.00 59.62 126 ILE A C 1
ATOM 997 O O . ILE A 1 126 ? 2.226 14.539 -20.999 1.00 59.62 126 ILE A O 1
ATOM 1001 N N . PRO A 1 127 ? 2.611 15.110 -23.140 1.00 54.03 127 PRO A N 1
ATOM 1002 C CA . PRO A 1 127 ? 1.205 15.020 -23.507 1.00 54.03 127 PRO A CA 1
ATOM 1003 C C . PRO A 1 127 ? 0.718 13.557 -23.448 1.00 54.03 127 PRO A C 1
ATOM 1005 O O . PRO A 1 127 ? 1.490 12.614 -23.610 1.00 54.03 127 PRO A O 1
ATOM 1008 N N . LEU A 1 128 ? -0.565 13.344 -23.132 1.00 52.34 128 LEU A N 1
ATOM 1009 C CA . LEU A 1 128 ? -1.126 12.007 -22.844 1.00 52.34 128 LEU A CA 1
ATOM 1010 C C . LEU A 1 128 ? -1.087 11.048 -24.049 1.00 52.34 128 LEU A C 1
ATOM 1012 O O . LEU A 1 128 ? -1.161 9.833 -23.867 1.00 52.34 128 LEU A O 1
ATOM 1016 N N . ASP A 1 129 ? -0.978 11.595 -25.254 1.00 53.19 129 ASP A N 1
ATOM 1017 C CA . ASP A 1 129 ? -0.826 10.919 -26.543 1.00 53.19 129 ASP A CA 1
ATOM 1018 C C . ASP A 1 129 ? 0.645 10.742 -26.967 1.00 53.19 129 ASP A C 1
ATOM 1020 O O . ASP A 1 129 ? 0.916 10.151 -28.016 1.00 53.19 129 ASP A O 1
ATOM 1024 N N . ALA A 1 130 ? 1.608 11.193 -26.152 1.00 50.78 130 ALA A N 1
ATOM 1025 C CA . ALA A 1 130 ? 3.027 11.013 -26.424 1.00 50.78 130 ALA A CA 1
ATOM 1026 C C . ALA A 1 130 ? 3.382 9.523 -26.507 1.00 50.78 130 ALA A C 1
ATOM 1028 O O . ALA A 1 130 ? 3.347 8.766 -25.534 1.00 50.78 130 ALA A O 1
ATOM 1029 N N . THR A 1 131 ? 3.764 9.097 -27.704 1.00 55.56 131 THR A N 1
ATOM 1030 C CA . THR A 1 131 ? 4.306 7.763 -27.957 1.00 55.56 131 THR A CA 1
ATOM 1031 C C . THR A 1 131 ? 5.780 7.687 -27.546 1.00 55.56 131 THR A C 1
ATOM 1033 O O . THR A 1 131 ? 6.489 8.690 -27.564 1.00 55.56 131 THR A O 1
ATOM 1036 N N . LEU A 1 132 ? 6.277 6.480 -27.234 1.00 55.47 132 LEU A N 1
ATOM 1037 C CA . LEU A 1 132 ? 7.679 6.218 -26.845 1.00 55.47 132 LEU A CA 1
ATOM 1038 C C . LEU A 1 132 ? 8.726 6.838 -27.792 1.00 55.47 132 LEU A C 1
ATOM 1040 O O . LEU A 1 132 ? 9.825 7.157 -27.354 1.00 55.47 132 LEU A O 1
ATOM 1044 N N . GLN A 1 133 ? 8.386 7.033 -29.070 1.00 58.22 133 GLN A N 1
ATOM 1045 C CA . GLN A 1 133 ? 9.255 7.675 -30.064 1.00 58.22 133 GLN A CA 1
ATOM 1046 C C . GLN A 1 133 ? 9.568 9.150 -29.750 1.00 58.22 133 GLN A C 1
ATOM 1048 O O . GLN A 1 133 ? 10.586 9.655 -30.198 1.00 58.22 133 GLN A O 1
ATOM 1053 N N . HIS A 1 134 ? 8.717 9.840 -28.983 1.00 57.25 134 HIS A N 1
ATOM 1054 C CA . HIS A 1 134 ? 8.907 11.251 -28.630 1.00 57.25 134 HIS A CA 1
ATOM 1055 C C . HIS A 1 134 ? 9.940 11.462 -27.518 1.00 57.25 134 HIS A C 1
ATOM 1057 O O . HIS A 1 134 ? 10.398 12.580 -27.328 1.00 57.25 134 HIS A O 1
ATOM 1063 N N . VAL A 1 135 ? 10.299 10.402 -26.789 1.00 59.94 135 VAL A N 1
ATOM 1064 C CA . VAL A 1 135 ? 11.222 10.446 -25.638 1.00 59.94 135 VAL A CA 1
ATOM 1065 C C . VAL A 1 135 ? 12.517 9.668 -25.935 1.00 59.94 135 VAL A C 1
ATOM 1067 O O . VAL A 1 135 ? 13.423 9.590 -25.109 1.00 59.94 135 VAL A O 1
ATOM 1070 N N . ILE A 1 136 ? 12.611 9.053 -27.120 1.00 61.53 136 ILE A N 1
ATOM 1071 C CA . ILE A 1 136 ? 13.755 8.252 -27.562 1.00 61.53 136 ILE A CA 1
ATOM 1072 C C . ILE A 1 136 ? 14.265 8.829 -28.879 1.00 61.53 136 ILE A C 1
ATOM 1074 O O . ILE A 1 136 ? 13.622 8.679 -29.919 1.00 61.53 136 ILE A O 1
ATOM 1078 N N . ARG A 1 137 ? 15.456 9.429 -28.856 1.00 61.25 137 ARG A N 1
ATOM 1079 C CA . ARG A 1 137 ? 16.104 10.007 -30.040 1.00 61.25 137 ARG A CA 1
ATOM 1080 C C . ARG A 1 137 ? 17.399 9.253 -30.306 1.00 61.25 137 ARG A C 1
ATOM 1082 O O . ARG A 1 137 ? 18.244 9.110 -29.428 1.00 61.25 137 ARG A O 1
ATOM 1089 N N . ASN A 1 138 ? 17.530 8.691 -31.508 1.00 62.22 138 ASN A N 1
ATOM 1090 C CA . ASN A 1 138 ? 18.698 7.901 -31.927 1.00 62.22 138 ASN A CA 1
ATOM 1091 C C . ASN A 1 138 ? 19.076 6.746 -30.968 1.00 62.22 138 ASN A C 1
ATOM 1093 O O . ASN A 1 138 ? 20.246 6.401 -30.830 1.00 62.22 138 ASN A O 1
ATOM 1097 N N . GLY A 1 139 ? 18.089 6.137 -30.298 1.00 58.12 139 GLY A N 1
ATOM 1098 C CA . GLY A 1 139 ? 18.310 5.022 -29.365 1.00 58.12 139 GLY A CA 1
ATOM 1099 C C . GLY A 1 139 ? 18.760 5.425 -27.955 1.00 58.12 139 GLY A C 1
ATOM 1100 O O . GLY A 1 139 ? 18.974 4.540 -27.126 1.00 58.12 139 GLY A O 1
ATOM 1101 N N . ASN A 1 140 ? 18.847 6.726 -27.670 1.00 55.47 140 ASN A N 1
ATOM 1102 C CA . ASN A 1 140 ? 19.099 7.276 -26.341 1.00 55.47 140 ASN A CA 1
ATOM 1103 C C . ASN A 1 140 ? 17.825 7.931 -25.790 1.00 55.47 140 ASN A C 1
ATOM 1105 O O . ASN A 1 140 ? 16.971 8.379 -26.559 1.00 55.47 140 ASN A O 1
ATOM 1109 N N . TRP A 1 141 ? 17.692 7.973 -24.463 1.00 56.56 141 TRP A N 1
ATOM 1110 C CA . TRP A 1 141 ? 16.641 8.760 -23.822 1.00 56.56 141 TRP A CA 1
ATOM 1111 C C . TRP A 1 141 ? 16.913 10.247 -24.056 1.00 56.56 141 TRP A C 1
ATOM 1113 O O . TRP A 1 141 ? 17.962 10.741 -23.652 1.00 56.56 141 TRP A O 1
ATOM 1123 N N . ASP A 1 142 ? 15.977 10.936 -24.701 1.00 62.16 142 ASP A N 1
ATOM 1124 C CA . ASP A 1 142 ? 16.026 12.383 -24.928 1.00 62.16 142 ASP A CA 1
ATOM 1125 C C . ASP A 1 142 ? 14.980 13.033 -24.022 1.00 62.16 142 ASP A C 1
ATOM 1127 O O . ASP A 1 142 ? 13.853 13.323 -24.426 1.00 62.16 142 ASP A O 1
ATOM 1131 N N . TRP A 1 143 ? 15.322 13.126 -22.736 1.00 57.38 143 TRP A N 1
ATOM 1132 C CA . TRP A 1 143 ? 14.524 13.874 -21.769 1.00 57.38 143 TRP A CA 1
ATOM 1133 C C . TRP A 1 143 ? 14.792 15.371 -21.962 1.00 57.38 143 TRP A C 1
ATOM 1135 O O . TRP A 1 143 ? 15.933 15.729 -22.247 1.00 57.38 143 TRP A O 1
ATOM 1145 N N . PRO A 1 144 ? 13.796 16.255 -21.778 1.00 49.44 144 PRO A N 1
ATOM 1146 C CA . PRO A 1 144 ? 14.043 17.694 -21.807 1.00 49.44 144 PRO A CA 1
ATOM 1147 C C . PRO A 1 144 ? 15.158 18.067 -20.815 1.00 49.44 144 PRO A C 1
ATOM 1149 O O . PRO A 1 144 ? 15.143 17.619 -19.665 1.00 49.44 144 PRO A O 1
ATOM 1152 N N . GLU A 1 145 ? 16.144 18.838 -21.282 1.00 49.38 145 GLU A N 1
ATOM 1153 C CA . GLU A 1 145 ? 17.288 19.262 -20.470 1.00 49.38 145 GLU A CA 1
ATOM 1154 C C . GLU A 1 145 ? 16.844 20.143 -19.298 1.00 49.38 145 GLU A C 1
ATOM 1156 O O . GLU A 1 145 ? 16.018 21.046 -19.437 1.00 49.38 145 GLU A O 1
ATOM 1161 N N . ILE A 1 146 ? 17.429 19.870 -18.131 1.00 47.16 146 ILE A N 1
ATOM 1162 C CA . ILE A 1 146 ? 17.247 20.658 -16.915 1.00 47.16 146 ILE A CA 1
ATOM 1163 C C . ILE A 1 146 ? 18.198 21.855 -16.964 1.00 47.16 146 ILE A C 1
ATOM 1165 O O . ILE A 1 146 ? 19.414 21.680 -17.014 1.00 47.16 146 ILE A O 1
ATOM 1169 N N . LEU A 1 147 ? 17.650 23.062 -16.860 1.00 47.53 147 LEU A N 1
ATOM 1170 C CA . LEU A 1 147 ? 18.398 24.296 -16.627 1.00 47.53 147 LEU A CA 1
ATOM 1171 C C . LEU A 1 147 ? 18.126 24.772 -15.200 1.00 47.53 147 LEU A C 1
ATOM 1173 O O . LEU A 1 147 ? 17.298 25.658 -15.016 1.00 47.53 147 LEU A O 1
ATOM 1177 N N . ASP A 1 148 ? 18.778 24.188 -14.189 1.00 43.94 148 ASP A N 1
ATOM 1178 C CA . ASP A 1 148 ? 18.925 24.905 -12.918 1.00 43.94 148 ASP A CA 1
ATOM 1179 C C . ASP A 1 148 ? 20.031 24.359 -11.997 1.00 43.94 148 ASP A C 1
ATOM 1181 O O . ASP A 1 148 ? 20.178 23.149 -11.809 1.00 43.94 148 ASP A O 1
ATOM 1185 N N . VAL A 1 149 ? 20.785 25.276 -11.388 1.00 47.88 149 VAL A N 1
ATOM 1186 C CA . VAL A 1 149 ? 22.024 25.023 -10.624 1.00 47.88 149 VAL A CA 1
ATOM 1187 C C . VAL A 1 149 ? 21.735 24.594 -9.176 1.00 47.88 149 VAL A C 1
ATOM 1189 O O . VAL A 1 149 ? 22.535 23.881 -8.571 1.00 47.88 149 VAL A O 1
ATOM 1192 N N . GLU A 1 150 ? 20.556 24.925 -8.639 1.00 47.22 150 GLU A N 1
ATOM 1193 C CA . GLU A 1 150 ? 20.155 24.597 -7.256 1.00 47.22 150 GLU A CA 1
ATOM 1194 C C . GLU A 1 150 ? 19.861 23.097 -7.023 1.00 47.22 150 GLU A C 1
ATOM 1196 O O . GLU A 1 150 ? 19.769 22.636 -5.885 1.00 47.22 150 GLU A O 1
ATOM 1201 N N . HIS A 1 151 ? 19.757 22.291 -8.087 1.00 49.41 151 HIS A N 1
ATOM 1202 C CA . HIS A 1 151 ? 19.373 20.873 -7.999 1.00 49.41 151 HIS A CA 1
ATOM 1203 C C . HIS A 1 151 ? 20.525 19.928 -7.637 1.00 49.41 151 HIS A C 1
ATOM 1205 O O . HIS A 1 151 ? 20.279 18.778 -7.265 1.00 49.41 151 HIS A O 1
ATOM 1211 N N . ASN A 1 152 ? 21.773 20.390 -7.714 1.00 48.91 152 ASN A N 1
ATOM 1212 C CA . ASN A 1 152 ? 22.932 19.543 -7.454 1.00 48.91 152 ASN A CA 1
ATOM 1213 C C . ASN A 1 152 ? 23.020 19.105 -5.980 1.00 48.91 152 ASN A C 1
ATOM 1215 O O . ASN A 1 152 ? 23.306 17.939 -5.722 1.00 48.91 152 ASN A O 1
ATOM 1219 N N . GLU A 1 153 ? 22.664 19.946 -5.004 1.00 49.50 153 GLU A N 1
ATOM 1220 C CA . GLU A 1 153 ? 22.802 19.597 -3.576 1.00 49.50 153 GLU A CA 1
ATOM 1221 C C . GLU A 1 153 ? 21.869 18.463 -3.112 1.00 49.50 153 GLU A C 1
ATOM 1223 O O . GLU A 1 153 ? 22.292 17.574 -2.376 1.00 49.50 153 GLU A O 1
ATOM 1228 N N . ILE A 1 154 ? 20.622 18.411 -3.597 1.00 52.16 154 ILE A N 1
ATOM 1229 C CA . ILE A 1 154 ? 19.676 17.327 -3.258 1.00 52.16 154 ILE A CA 1
ATOM 1230 C C . ILE A 1 154 ? 20.074 16.012 -3.955 1.00 52.16 154 ILE A C 1
ATOM 1232 O O . ILE A 1 154 ? 19.859 14.921 -3.417 1.00 52.16 154 ILE A O 1
ATOM 1236 N N . ILE A 1 155 ? 20.669 16.109 -5.149 1.00 47.91 155 ILE A N 1
ATOM 1237 C CA . ILE A 1 155 ? 21.089 14.968 -5.971 1.00 47.91 155 ILE A CA 1
ATOM 1238 C C . ILE A 1 155 ? 22.438 14.398 -5.501 1.00 47.91 155 ILE A C 1
ATOM 1240 O O . ILE A 1 155 ? 22.624 13.187 -5.579 1.00 47.91 155 ILE A O 1
ATOM 1244 N N . HIS A 1 156 ? 23.346 15.207 -4.943 1.00 47.94 156 HIS A N 1
ATOM 1245 C CA . HIS A 1 156 ? 24.673 14.760 -4.489 1.00 47.94 156 HIS A CA 1
ATOM 1246 C C . HIS A 1 156 ? 24.638 13.679 -3.397 1.00 47.94 156 HIS A C 1
ATOM 1248 O O . HIS A 1 156 ? 25.568 12.881 -3.289 1.00 47.94 156 HIS A O 1
ATOM 1254 N N . HIS A 1 157 ? 23.570 13.617 -2.598 1.00 50.44 157 HIS A N 1
ATOM 1255 C CA . HIS A 1 157 ? 23.386 12.574 -1.580 1.00 50.44 157 HIS A CA 1
ATOM 1256 C C . HIS A 1 157 ? 22.792 11.271 -2.135 1.00 50.44 157 HIS A C 1
ATOM 1258 O O . HIS A 1 157 ? 22.703 10.268 -1.423 1.00 50.44 157 HIS A O 1
ATOM 1264 N N . LEU A 1 158 ? 22.355 11.276 -3.393 1.00 46.50 158 LEU A N 1
ATOM 1265 C CA . LEU A 1 158 ? 21.859 10.103 -4.094 1.00 46.50 158 LEU A CA 1
ATOM 1266 C C . LEU A 1 158 ? 23.008 9.498 -4.911 1.00 46.50 158 LEU A C 1
ATOM 1268 O O . LEU A 1 158 ? 23.811 10.236 -5.476 1.00 46.50 158 LEU A O 1
ATOM 1272 N N . PRO A 1 159 ? 23.125 8.161 -4.991 1.00 44.38 159 PRO A N 1
ATOM 1273 C CA . PRO A 1 159 ? 24.177 7.540 -5.782 1.00 44.38 159 PRO A CA 1
ATOM 1274 C C . PRO A 1 159 ? 24.035 7.970 -7.245 1.00 44.38 159 PRO A C 1
ATOM 1276 O O . PRO A 1 159 ? 23.073 7.596 -7.919 1.00 44.38 159 PRO A O 1
ATOM 1279 N N . VAL A 1 160 ? 24.994 8.765 -7.720 1.00 48.50 160 VAL A N 1
ATOM 1280 C CA . VAL A 1 160 ? 25.099 9.154 -9.125 1.00 48.50 160 VAL A CA 1
ATOM 1281 C C . VAL A 1 160 ? 25.426 7.892 -9.914 1.00 48.50 160 VAL A C 1
ATOM 1283 O O . VAL A 1 160 ? 26.471 7.266 -9.733 1.00 48.50 160 VAL A O 1
ATOM 1286 N N . LEU A 1 161 ? 24.501 7.477 -10.775 1.00 47.38 161 LEU A N 1
ATOM 1287 C CA . LEU A 1 161 ? 24.778 6.448 -11.764 1.00 47.38 161 LEU A CA 1
ATOM 1288 C C . LEU A 1 161 ? 25.703 7.095 -12.805 1.00 47.38 161 LEU A C 1
ATOM 1290 O O . LEU A 1 161 ? 25.240 7.808 -13.683 1.00 47.38 161 LEU A O 1
ATOM 1294 N N . ASN A 1 162 ? 27.017 6.874 -12.698 1.00 48.06 162 ASN A N 1
ATOM 1295 C CA . ASN A 1 162 ? 28.042 7.430 -13.606 1.00 48.06 162 ASN A CA 1
ATOM 1296 C C . ASN A 1 162 ? 27.956 6.906 -15.059 1.00 48.06 162 ASN A C 1
ATOM 1298 O O . ASN A 1 162 ? 28.890 7.067 -15.841 1.00 48.06 162 ASN A O 1
ATOM 1302 N N . ALA A 1 163 ? 26.859 6.249 -15.426 1.00 51.34 163 ALA A N 1
ATOM 1303 C CA . ALA A 1 163 ? 26.590 5.786 -16.773 1.00 51.34 163 ALA A CA 1
ATOM 1304 C C . ALA A 1 163 ? 25.435 6.613 -17.338 1.00 51.34 163 ALA A C 1
ATOM 1306 O O . ALA A 1 163 ? 24.381 6.700 -16.714 1.00 51.34 163 ALA A O 1
ATOM 1307 N N . ALA A 1 164 ? 25.620 7.186 -18.529 1.00 48.69 164 ALA A N 1
ATOM 1308 C CA . ALA A 1 164 ? 24.500 7.714 -19.295 1.00 48.69 164 ALA A CA 1
ATOM 1309 C C . ALA A 1 164 ? 23.433 6.614 -19.417 1.00 48.69 164 ALA A C 1
ATOM 1311 O O . ALA A 1 164 ? 23.756 5.488 -19.812 1.00 48.69 164 ALA A O 1
ATOM 1312 N N . ASP A 1 165 ? 22.187 6.925 -19.052 1.00 45.78 165 ASP A N 1
ATOM 1313 C CA . ASP A 1 165 ? 21.074 5.982 -19.139 1.00 45.78 165 ASP A CA 1
ATOM 1314 C C . ASP A 1 165 ? 20.888 5.573 -20.607 1.00 45.78 165 ASP A C 1
ATOM 1316 O O . ASP A 1 165 ? 20.316 6.296 -21.424 1.00 45.78 165 ASP A O 1
ATOM 1320 N N . LYS A 1 166 ? 21.407 4.396 -20.966 1.00 50.16 166 LYS A N 1
ATOM 1321 C CA . LYS A 1 166 ? 21.290 3.816 -22.305 1.00 50.16 166 LYS A CA 1
ATOM 1322 C C . LYS A 1 166 ? 20.373 2.610 -22.244 1.00 50.16 166 LYS A C 1
ATOM 1324 O O . LYS A 1 166 ? 20.586 1.693 -21.449 1.00 50.16 166 LYS A O 1
ATOM 1329 N N . ILE A 1 167 ? 19.374 2.570 -23.121 1.00 46.34 167 ILE A N 1
ATOM 1330 C CA . ILE A 1 167 ? 18.526 1.386 -23.227 1.00 46.34 167 ILE A CA 1
ATOM 1331 C C . ILE A 1 167 ? 19.311 0.292 -23.953 1.00 46.34 167 ILE A C 1
ATOM 1333 O O . ILE A 1 167 ? 19.623 0.409 -25.137 1.00 46.34 167 ILE A O 1
ATOM 1337 N N . SER A 1 168 ? 19.626 -0.793 -23.248 1.00 50.81 168 SER A N 1
ATOM 1338 C CA . SER A 1 168 ? 20.182 -2.001 -23.851 1.00 50.81 168 SER A CA 1
ATOM 1339 C C . SER A 1 168 ? 19.044 -2.897 -24.352 1.00 50.81 168 SER A C 1
ATOM 1341 O O . SER A 1 168 ? 18.349 -3.569 -23.590 1.00 50.81 168 SER A O 1
ATOM 1343 N N . TRP A 1 169 ? 18.825 -2.899 -25.669 1.00 53.56 169 TRP A N 1
ATOM 1344 C CA . TRP A 1 169 ? 17.847 -3.778 -26.309 1.00 53.56 169 TRP A CA 1
ATOM 1345 C C . TRP A 1 169 ? 18.471 -5.146 -26.591 1.00 53.56 169 TRP A C 1
ATOM 1347 O O . TRP A 1 169 ? 19.361 -5.276 -27.425 1.00 53.56 169 TRP A O 1
ATOM 1357 N N . ASN A 1 170 ? 17.957 -6.190 -25.938 1.00 46.47 170 ASN A N 1
ATOM 1358 C CA . ASN A 1 170 ? 18.198 -7.588 -26.310 1.00 46.47 170 ASN A CA 1
ATOM 1359 C C . ASN A 1 170 ? 17.401 -7.931 -27.585 1.00 46.47 170 ASN A C 1
ATOM 1361 O O . ASN A 1 170 ? 16.420 -8.672 -27.551 1.00 46.47 170 ASN A O 1
ATOM 1365 N N . SER A 1 171 ? 17.771 -7.319 -28.705 1.00 52.31 171 SER A N 1
ATOM 1366 C CA . SER A 1 171 ? 17.307 -7.711 -30.033 1.00 52.31 171 SER A CA 1
ATOM 1367 C C . SER A 1 171 ? 18.530 -8.058 -30.864 1.00 52.31 171 SER A C 1
ATOM 1369 O O . SER A 1 171 ? 19.530 -7.345 -30.801 1.00 52.31 171 SER A O 1
ATOM 1371 N N . SER A 1 172 ? 18.442 -9.105 -31.684 1.00 52.44 172 SER A N 1
ATOM 1372 C CA . SER A 1 172 ? 19.493 -9.485 -32.640 1.00 52.44 172 SER A CA 1
ATOM 1373 C C . SER A 1 172 ? 19.857 -8.362 -33.621 1.00 52.44 172 SER A C 1
ATOM 1375 O O . SER A 1 172 ? 20.901 -8.426 -34.256 1.00 52.44 172 SER A O 1
ATOM 1377 N N . THR A 1 173 ? 19.012 -7.331 -33.733 1.00 57.50 173 THR A N 1
ATOM 1378 C CA . THR A 1 173 ? 19.183 -6.173 -34.620 1.00 57.50 173 THR A CA 1
ATOM 1379 C C . THR A 1 173 ? 19.594 -4.879 -33.907 1.00 57.50 173 THR A C 1
ATOM 1381 O O . THR A 1 173 ? 19.846 -3.883 -34.577 1.00 57.50 173 THR A O 1
ATOM 1384 N N . GLY A 1 174 ? 19.625 -4.843 -32.567 1.00 58.41 174 GLY A N 1
ATOM 1385 C CA . GLY A 1 174 ? 20.025 -3.666 -31.772 1.00 58.41 174 GLY A CA 1
ATOM 1386 C C . GLY A 1 174 ? 19.124 -2.417 -31.856 1.00 58.41 174 GLY A C 1
ATOM 1387 O O . GLY A 1 174 ? 19.303 -1.496 -31.062 1.00 58.41 174 GLY A O 1
ATOM 1388 N N . GLN A 1 175 ? 18.146 -2.368 -32.766 1.00 59.06 175 GLN A N 1
ATOM 1389 C CA . GLN A 1 175 ? 17.247 -1.224 -32.949 1.00 59.06 175 GLN A CA 1
ATOM 1390 C C . GLN A 1 175 ? 15.964 -1.350 -32.114 1.00 59.06 175 GLN A C 1
ATOM 1392 O O . GLN A 1 175 ? 15.330 -2.408 -32.055 1.00 59.06 175 GLN A O 1
ATOM 1397 N N . PHE A 1 176 ? 15.563 -0.241 -31.487 1.00 53.38 176 PHE A N 1
ATOM 1398 C CA . PHE A 1 176 ? 14.294 -0.125 -30.774 1.00 53.38 176 PHE A CA 1
ATOM 1399 C C . PHE A 1 176 ? 13.115 -0.177 -31.749 1.00 53.38 176 PHE A C 1
ATOM 1401 O O . PHE A 1 176 ? 13.062 0.591 -32.705 1.00 53.38 176 PHE A O 1
ATOM 1408 N N . THR A 1 177 ? 12.129 -1.029 -31.467 1.00 64.12 177 THR A N 1
ATOM 1409 C CA . THR A 1 177 ? 10.810 -0.954 -32.108 1.00 64.12 177 THR A CA 1
ATOM 1410 C C . THR A 1 177 ? 9.718 -1.042 -31.048 1.00 64.12 177 THR A C 1
ATOM 1412 O O . THR A 1 177 ? 9.819 -1.821 -30.094 1.00 64.12 177 THR A O 1
ATOM 1415 N N . THR A 1 178 ? 8.644 -0.270 -31.223 1.00 51.41 178 THR A N 1
ATOM 1416 C CA . THR A 1 178 ? 7.463 -0.275 -30.342 1.00 51.41 178 THR A CA 1
ATOM 1417 C C . THR A 1 178 ? 6.860 -1.675 -30.225 1.00 51.41 178 THR A C 1
ATOM 1419 O O . THR A 1 178 ? 6.442 -2.074 -29.141 1.00 51.41 178 THR A O 1
ATOM 1422 N N . THR A 1 179 ? 6.901 -2.463 -31.302 1.00 54.44 179 THR A N 1
ATOM 1423 C CA . THR A 1 179 ? 6.447 -3.861 -31.333 1.00 54.44 179 THR A CA 1
ATOM 1424 C C . THR A 1 179 ? 7.333 -4.786 -30.493 1.00 54.44 179 THR A C 1
ATOM 1426 O O . THR A 1 179 ? 6.808 -5.581 -29.713 1.00 54.44 179 THR A O 1
ATOM 1429 N N . ALA A 1 180 ? 8.665 -4.678 -30.588 1.00 56.56 180 ALA A N 1
ATOM 1430 C CA . ALA A 1 180 ? 9.578 -5.490 -29.776 1.00 56.56 180 ALA A CA 1
ATOM 1431 C C . ALA A 1 180 ? 9.489 -5.128 -28.287 1.00 56.56 180 ALA A C 1
ATOM 1433 O O . ALA A 1 180 ? 9.456 -6.015 -27.433 1.00 56.56 180 ALA A O 1
ATOM 1434 N N . ALA A 1 181 ? 9.370 -3.836 -27.969 1.00 50.03 181 ALA A N 1
ATOM 1435 C CA . ALA A 1 181 ? 9.122 -3.379 -26.608 1.00 50.03 181 ALA A CA 1
ATOM 1436 C C . ALA A 1 181 ? 7.787 -3.921 -26.082 1.00 50.03 181 ALA A C 1
ATOM 1438 O O . ALA A 1 181 ? 7.753 -4.568 -25.039 1.00 50.03 181 ALA A O 1
ATOM 1439 N N . TYR A 1 182 ? 6.703 -3.784 -26.843 1.00 48.38 182 TYR A N 1
ATOM 1440 C CA . TYR A 1 182 ? 5.405 -4.340 -26.467 1.00 48.38 182 TYR A CA 1
ATOM 1441 C C . TYR A 1 182 ? 5.471 -5.857 -26.201 1.00 48.38 182 TYR A C 1
ATOM 1443 O O . TYR A 1 182 ? 4.940 -6.328 -25.202 1.00 48.38 182 TYR A O 1
ATOM 1451 N N . GLN A 1 183 ? 6.211 -6.629 -27.003 1.00 52.22 183 GLN A N 1
ATOM 1452 C CA . GLN A 1 183 ? 6.404 -8.076 -26.801 1.00 52.22 183 GLN A CA 1
ATOM 1453 C C . GLN A 1 183 ? 7.278 -8.460 -25.588 1.00 52.22 183 GLN A C 1
ATOM 1455 O O . GLN A 1 183 ? 7.188 -9.600 -25.111 1.00 52.22 183 GLN A O 1
ATOM 1460 N N . ILE A 1 184 ? 8.150 -7.563 -25.115 1.00 50.56 184 ILE A N 1
ATOM 1461 C CA . ILE A 1 184 ? 8.945 -7.729 -23.883 1.00 50.56 184 ILE A CA 1
ATOM 1462 C C . ILE A 1 184 ? 8.079 -7.441 -22.653 1.00 50.56 184 ILE A C 1
ATOM 1464 O O . ILE A 1 184 ? 8.158 -8.168 -21.663 1.00 50.56 184 ILE A O 1
ATOM 1468 N N . TRP A 1 185 ? 7.257 -6.394 -22.739 1.00 39.09 185 TRP A N 1
ATOM 1469 C CA . TRP A 1 185 ? 6.393 -5.916 -21.660 1.00 39.09 185 TRP A CA 1
ATOM 1470 C C . TRP A 1 185 ? 5.048 -6.640 -21.589 1.00 39.09 185 TRP A C 1
ATOM 1472 O O . TRP A 1 185 ? 4.350 -6.528 -20.580 1.00 39.09 185 TRP A O 1
ATOM 1482 N N . GLN A 1 186 ? 4.695 -7.425 -22.613 1.00 44.03 186 GLN A N 1
ATOM 1483 C CA . GLN A 1 186 ? 3.614 -8.391 -22.499 1.00 44.03 186 GLN A CA 1
ATOM 1484 C C . GLN A 1 186 ? 3.901 -9.299 -21.299 1.00 44.03 186 GLN A C 1
ATOM 1486 O O . GLN A 1 186 ? 4.999 -9.863 -21.218 1.00 44.03 186 GLN A O 1
ATOM 1491 N N . PRO A 1 187 ? 2.945 -9.461 -20.369 1.00 43.53 187 PRO A N 1
ATOM 1492 C CA . PRO A 1 187 ? 3.099 -10.340 -19.225 1.00 43.53 187 PRO A CA 1
ATOM 1493 C C . PRO A 1 187 ? 3.239 -11.779 -19.724 1.00 43.53 187 PRO A C 1
ATOM 1495 O O . PRO A 1 187 ? 2.289 -12.532 -19.920 1.00 43.53 187 PRO A O 1
ATOM 1498 N N . ARG A 1 188 ? 4.484 -12.186 -19.971 1.00 51.12 188 ARG A N 1
ATOM 1499 C CA . ARG A 1 188 ? 4.817 -13.579 -20.223 1.00 51.12 188 ARG A CA 1
ATOM 1500 C C . ARG A 1 188 ? 4.574 -14.275 -18.897 1.00 51.12 188 ARG A C 1
ATOM 1502 O O . ARG A 1 188 ? 5.344 -14.077 -17.955 1.00 51.12 188 ARG A O 1
ATOM 1509 N N . GLY A 1 189 ? 3.481 -15.037 -18.823 1.00 52.03 189 GLY A N 1
ATOM 1510 C CA . GLY A 1 189 ? 3.092 -15.771 -17.623 1.00 52.03 189 GLY A CA 1
ATOM 1511 C C . GLY A 1 189 ? 4.301 -16.456 -16.959 1.00 52.03 189 GLY A C 1
ATOM 1512 O O . GLY A 1 189 ? 5.234 -16.863 -17.663 1.00 52.03 189 GLY A O 1
ATOM 1513 N N . PRO A 1 190 ? 4.327 -16.566 -15.617 1.00 56.41 190 PRO A N 1
ATOM 1514 C CA . PRO A 1 190 ? 5.526 -16.918 -14.862 1.00 56.41 190 PRO A CA 1
ATOM 1515 C C . PRO A 1 190 ? 6.272 -18.117 -15.461 1.00 56.41 190 PRO A C 1
ATOM 1517 O O . PRO A 1 190 ? 5.683 -19.182 -15.650 1.00 56.41 190 PRO A O 1
ATOM 1520 N N . LYS A 1 191 ? 7.579 -17.984 -15.742 1.00 58.78 191 LYS A N 1
ATOM 1521 C CA . LYS A 1 191 ? 8.394 -19.074 -16.326 1.00 58.78 191 LYS A CA 1
ATOM 1522 C C . LYS A 1 191 ? 8.318 -20.373 -15.500 1.00 58.78 191 LYS A C 1
ATOM 1524 O O . LYS A 1 191 ? 8.388 -21.455 -16.075 1.00 58.78 191 LYS A O 1
ATOM 1529 N N . CYS A 1 192 ? 8.088 -20.279 -14.186 1.00 51.56 192 CYS A N 1
ATOM 1530 C CA . CYS A 1 192 ? 7.847 -21.426 -13.302 1.00 51.56 192 CYS A CA 1
ATOM 1531 C C . CYS A 1 192 ? 6.591 -22.234 -13.659 1.00 51.56 192 CYS A C 1
ATOM 1533 O O . CYS A 1 192 ? 6.596 -23.444 -13.463 1.00 51.56 192 CYS A O 1
ATOM 1535 N N . LEU A 1 193 ? 5.561 -21.634 -14.267 1.00 56.25 193 LEU A N 1
ATOM 1536 C CA . LEU A 1 193 ? 4.391 -22.369 -14.760 1.00 56.25 193 LEU A CA 1
ATOM 1537 C C . LEU A 1 193 ? 4.753 -23.318 -15.909 1.00 56.25 193 LEU A C 1
ATOM 1539 O O . LEU A 1 193 ? 4.086 -24.333 -16.077 1.00 56.25 193 LEU A O 1
ATOM 1543 N N . ARG A 1 194 ? 5.806 -23.036 -16.698 1.00 61.50 194 ARG A N 1
ATOM 1544 C CA . ARG A 1 194 ? 6.298 -23.990 -17.710 1.00 61.50 194 ARG A CA 1
ATOM 1545 C C . ARG A 1 194 ? 6.938 -25.208 -17.048 1.00 61.50 194 ARG A C 1
ATOM 1547 O O . ARG A 1 194 ? 6.539 -26.318 -17.372 1.00 61.50 194 ARG A O 1
ATOM 1554 N N . SER A 1 195 ? 7.852 -25.009 -16.097 1.00 58.72 195 SER A N 1
ATOM 1555 C CA . SER A 1 195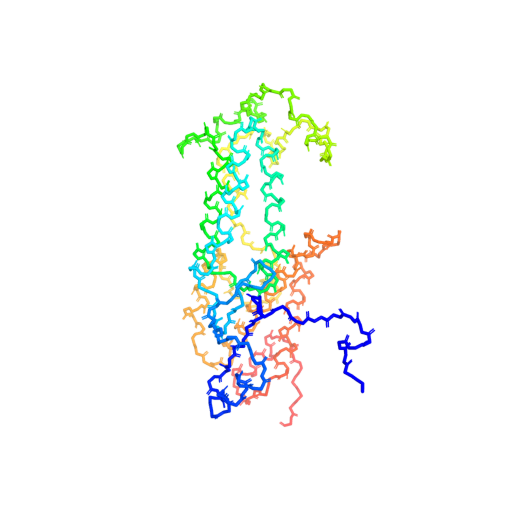 ? 8.479 -26.107 -15.341 1.00 58.72 195 SER A CA 1
ATOM 1556 C C . SER A 1 195 ? 7.447 -26.933 -14.574 1.00 58.72 195 SER A C 1
ATOM 1558 O O . SER A 1 195 ? 7.468 -28.158 -14.606 1.00 58.72 195 SER A O 1
ATOM 1560 N N . LEU A 1 196 ? 6.475 -26.261 -13.960 1.00 58.97 196 LEU A N 1
ATOM 1561 C CA . LEU A 1 196 ? 5.432 -26.912 -13.180 1.00 58.97 196 LEU A CA 1
ATOM 1562 C C . LEU A 1 196 ? 4.434 -27.690 -14.054 1.00 58.97 196 LEU A C 1
ATOM 1564 O O . LEU A 1 196 ? 3.929 -28.707 -13.607 1.00 58.97 196 LEU A O 1
ATOM 1568 N N . ARG A 1 197 ? 4.188 -27.285 -15.309 1.00 66.44 197 ARG A N 1
ATOM 1569 C CA . ARG A 1 197 ? 3.397 -28.076 -16.278 1.00 66.44 197 ARG A CA 1
ATOM 1570 C C . ARG A 1 197 ? 4.098 -29.354 -16.740 1.00 66.44 197 ARG A C 1
ATOM 1572 O O . ARG A 1 197 ? 3.419 -30.300 -17.118 1.00 66.44 197 ARG A O 1
ATOM 1579 N N . VAL A 1 198 ? 5.430 -29.359 -16.777 1.00 64.62 198 VAL A N 1
ATOM 1580 C CA . VAL A 1 198 ? 6.202 -30.556 -17.145 1.00 64.62 198 VAL A CA 1
ATOM 1581 C C . VAL A 1 198 ? 6.140 -31.584 -16.016 1.00 64.62 198 VAL A C 1
ATOM 1583 O O . VAL A 1 198 ? 5.989 -32.775 -16.272 1.00 64.62 198 VAL A O 1
ATOM 1586 N N . GLU A 1 199 ? 6.198 -31.128 -14.765 1.00 59.53 199 GLU A N 1
ATOM 1587 C CA . GLU A 1 199 ? 6.202 -32.023 -13.604 1.00 59.53 199 GLU A CA 1
ATOM 1588 C C . GLU A 1 199 ? 4.813 -32.394 -13.086 1.00 59.53 199 GLU A C 1
ATOM 1590 O O . GLU A 1 199 ? 4.605 -33.498 -12.579 1.00 59.53 199 GLU A O 1
ATOM 1595 N N . VAL A 1 200 ? 3.843 -31.495 -13.223 1.00 57.06 200 VAL A N 1
ATOM 1596 C CA . VAL A 1 200 ? 2.461 -31.728 -12.819 1.00 57.06 200 VAL A CA 1
ATOM 1597 C C . VAL A 1 200 ? 1.642 -32.042 -14.066 1.00 57.06 200 VAL A C 1
ATOM 1599 O O . VAL A 1 200 ? 1.529 -31.203 -14.955 1.00 57.06 200 VAL A O 1
ATOM 1602 N N . ARG A 1 201 ? 0.992 -33.218 -14.107 1.00 57.09 201 ARG A N 1
ATOM 1603 C CA . ARG A 1 201 ? 0.003 -33.604 -15.140 1.00 57.09 201 ARG A CA 1
ATOM 1604 C C . ARG A 1 201 ? -1.290 -32.781 -15.017 1.00 57.09 201 ARG A C 1
ATOM 1606 O O . ARG A 1 201 ? -2.372 -33.324 -14.802 1.00 57.09 201 ARG A O 1
ATOM 1613 N N . TYR A 1 202 ? -1.179 -31.458 -15.082 1.00 56.75 202 TYR A N 1
ATOM 1614 C CA . TYR A 1 202 ? -2.271 -30.522 -14.869 1.00 56.75 202 TYR A CA 1
ATOM 1615 C C . TYR A 1 202 ? -2.352 -29.487 -15.990 1.00 56.75 202 TYR A C 1
ATOM 1617 O O . TYR A 1 202 ? -1.376 -28.812 -16.316 1.00 56.75 202 TYR A O 1
ATOM 1625 N N . CYS A 1 203 ? -3.544 -29.333 -16.568 1.00 54.75 203 CYS A N 1
ATOM 1626 C CA . CYS A 1 203 ? -3.801 -28.378 -17.642 1.00 54.75 203 CYS A CA 1
ATOM 1627 C C . CYS A 1 203 ? -4.049 -26.978 -17.062 1.00 54.75 203 CYS A C 1
ATOM 1629 O O . CYS A 1 203 ? -5.192 -26.543 -16.959 1.00 54.75 203 CYS A O 1
ATOM 1631 N N . ILE A 1 204 ? -2.986 -26.264 -16.670 1.00 57.41 204 ILE A N 1
ATOM 1632 C CA . ILE A 1 204 ? -3.076 -24.809 -16.459 1.00 57.41 204 ILE A CA 1
ATOM 1633 C C . ILE A 1 204 ? -3.066 -24.154 -17.845 1.00 57.41 204 ILE A C 1
ATOM 1635 O O . ILE A 1 204 ? -2.043 -24.273 -18.535 1.00 57.41 204 ILE A O 1
ATOM 1639 N N . PRO A 1 205 ? -4.135 -23.452 -18.260 1.00 57.53 205 PRO A N 1
ATOM 1640 C CA . PRO A 1 205 ? -4.187 -22.789 -19.560 1.00 57.53 205 PRO A CA 1
ATOM 1641 C C . PRO A 1 205 ? -3.020 -21.816 -19.777 1.00 57.53 205 PRO A C 1
ATOM 1643 O O . PRO A 1 205 ? -2.447 -21.301 -18.813 1.00 57.53 205 PRO A O 1
ATOM 1646 N N . ARG A 1 206 ? -2.642 -21.554 -21.035 1.00 55.78 206 ARG A N 1
ATOM 1647 C CA . ARG A 1 206 ? -1.594 -20.579 -21.405 1.00 55.78 206 ARG A CA 1
ATOM 1648 C C . ARG A 1 206 ? -2.128 -19.144 -21.357 1.00 55.78 206 ARG A C 1
ATOM 1650 O O . ARG A 1 206 ? -2.123 -18.455 -22.364 1.00 55.78 206 ARG A O 1
ATOM 1657 N N . PHE A 1 207 ? -2.587 -18.743 -20.183 1.00 56.62 207 PHE A N 1
ATOM 1658 C CA . PHE A 1 207 ? -3.238 -17.465 -19.942 1.00 56.62 207 PHE A CA 1
ATOM 1659 C C . PHE A 1 207 ? -2.383 -16.540 -19.082 1.00 56.62 207 PHE A C 1
ATOM 1661 O O . PHE A 1 207 ? -1.422 -16.982 -18.434 1.00 56.62 207 PHE A O 1
ATOM 1668 N N . ASP A 1 208 ? -2.753 -15.266 -19.085 1.00 61.19 208 ASP A N 1
ATOM 1669 C CA . ASP A 1 208 ? -2.192 -14.269 -18.183 1.00 61.19 208 ASP A CA 1
ATOM 1670 C C . ASP A 1 208 ? -2.683 -14.488 -16.734 1.00 61.19 208 ASP A C 1
ATOM 1672 O O . ASP A 1 208 ? -3.649 -15.216 -16.492 1.00 61.19 208 ASP A O 1
ATOM 1676 N N . TRP A 1 209 ? -2.030 -13.905 -15.723 1.00 62.03 209 TRP A N 1
ATOM 1677 C CA . TRP A 1 209 ? -2.339 -14.229 -14.313 1.00 62.03 209 TRP A CA 1
ATOM 1678 C C . TRP A 1 209 ? -3.803 -13.905 -13.946 1.00 62.03 209 TRP A C 1
ATOM 1680 O O . TRP A 1 209 ? -4.468 -14.656 -13.232 1.00 62.03 209 TRP A O 1
ATOM 1690 N N . ILE A 1 210 ? -4.335 -12.805 -14.477 1.00 67.38 210 ILE A N 1
ATOM 1691 C CA . ILE A 1 210 ? -5.727 -12.397 -14.248 1.00 67.38 210 ILE A CA 1
ATOM 1692 C C . ILE A 1 210 ? -6.689 -13.441 -14.831 1.00 67.38 210 ILE A C 1
ATOM 1694 O O . ILE A 1 210 ? -7.585 -13.919 -14.136 1.00 67.38 210 ILE A O 1
ATOM 1698 N N . GLU A 1 211 ? -6.432 -13.876 -16.059 1.00 70.44 211 GLU A N 1
ATOM 1699 C CA . GLU A 1 211 ? -7.218 -14.886 -16.764 1.00 70.44 211 GLU A CA 1
ATOM 1700 C C . GLU A 1 211 ? -7.128 -16.272 -16.100 1.00 70.44 211 GLU A C 1
ATOM 1702 O O . GLU A 1 211 ? -8.128 -16.985 -16.031 1.00 70.44 211 GLU A O 1
ATOM 1707 N N . ILE A 1 212 ? -5.967 -16.662 -15.553 1.00 68.81 212 ILE A N 1
ATOM 1708 C CA . ILE A 1 212 ? -5.820 -17.918 -14.793 1.00 68.81 212 ILE A CA 1
ATOM 1709 C C . ILE A 1 212 ? -6.687 -17.884 -13.530 1.00 68.81 212 ILE A C 1
ATOM 1711 O O . ILE A 1 212 ? -7.359 -18.873 -13.225 1.00 68.81 212 ILE A O 1
ATOM 1715 N N . ILE A 1 213 ? -6.676 -16.771 -12.788 1.00 70.69 213 ILE A N 1
ATOM 1716 C CA . ILE A 1 213 ? -7.481 -16.617 -11.567 1.00 70.69 213 ILE A CA 1
ATOM 1717 C C . ILE A 1 213 ? -8.970 -16.641 -11.917 1.00 70.69 213 ILE A C 1
ATOM 1719 O O . ILE A 1 213 ? -9.750 -17.336 -11.261 1.00 70.69 213 ILE A O 1
ATOM 1723 N N . GLU A 1 214 ? -9.364 -15.937 -12.974 1.00 74.88 214 GLU A N 1
ATOM 1724 C CA . GLU A 1 214 ? -10.748 -15.889 -13.433 1.00 74.88 214 GLU A CA 1
ATOM 1725 C C . GLU A 1 214 ? -11.229 -17.268 -13.915 1.00 74.88 214 GLU A C 1
ATOM 1727 O O . GLU A 1 214 ? -12.281 -17.751 -13.482 1.00 74.88 214 GLU A O 1
ATOM 1732 N N . TRP A 1 215 ? -10.420 -17.971 -14.709 1.00 76.38 215 TRP A N 1
ATOM 1733 C CA . TRP A 1 215 ? -10.680 -19.345 -15.140 1.00 76.38 215 TRP A CA 1
ATOM 1734 C C . TRP A 1 215 ? -10.807 -20.313 -13.952 1.00 76.38 215 TRP A C 1
ATOM 1736 O O . TRP A 1 215 ? -11.784 -21.066 -13.864 1.00 76.38 215 TRP A O 1
ATOM 1746 N N . ALA A 1 216 ? -9.878 -20.252 -12.993 1.00 73.25 216 ALA A N 1
ATOM 1747 C CA . ALA A 1 216 ? -9.909 -21.073 -11.783 1.00 73.25 216 ALA A CA 1
ATOM 1748 C C . ALA A 1 216 ? -11.162 -20.799 -10.934 1.00 73.25 216 ALA A C 1
ATOM 1750 O O . ALA A 1 216 ? -11.802 -21.734 -10.441 1.00 73.25 216 ALA A O 1
ATOM 1751 N N . SER A 1 217 ? -11.556 -19.527 -10.810 1.00 76.81 217 SER A N 1
ATOM 1752 C CA . SER A 1 217 ? -12.743 -19.106 -10.055 1.00 76.81 217 SER A CA 1
ATOM 1753 C C . SER A 1 217 ? -14.051 -19.621 -10.666 1.00 76.81 217 SER A C 1
ATOM 1755 O O . SER A 1 217 ? -14.987 -19.974 -9.943 1.00 76.81 217 SER A O 1
ATOM 1757 N N . ARG A 1 218 ? -14.111 -19.733 -12.001 1.00 78.69 218 ARG A N 1
ATOM 1758 C CA . ARG A 1 218 ? -15.254 -20.309 -12.720 1.00 78.69 218 ARG A CA 1
ATOM 1759 C C . ARG A 1 218 ? -15.305 -21.827 -12.568 1.00 78.69 218 ARG A C 1
ATOM 1761 O O . ARG A 1 218 ? -16.383 -22.374 -12.340 1.00 78.69 218 ARG A O 1
ATOM 1768 N N . ARG A 1 219 ? -14.156 -22.506 -12.674 1.00 76.31 219 ARG A N 1
ATOM 1769 C CA . ARG A 1 219 ? -14.083 -23.973 -12.774 1.00 76.31 219 ARG A CA 1
ATOM 1770 C C . ARG A 1 219 ? -14.129 -24.698 -11.430 1.00 76.31 219 ARG A C 1
ATOM 1772 O O . ARG A 1 219 ? -14.712 -25.780 -11.356 1.00 76.31 219 ARG A O 1
ATOM 1779 N N . TRP A 1 220 ? -13.541 -24.135 -10.374 1.00 77.88 220 TRP A N 1
ATOM 1780 C CA . TRP A 1 220 ? -13.402 -24.808 -9.074 1.00 77.88 220 TRP A CA 1
ATOM 1781 C C . TRP A 1 220 ? -14.380 -24.266 -8.028 1.00 77.88 220 TRP A C 1
ATOM 1783 O O . TRP A 1 220 ? -14.003 -23.995 -6.893 1.00 77.88 220 TRP A O 1
ATOM 1793 N N . LYS A 1 221 ? -15.661 -24.104 -8.359 1.00 74.25 221 LYS A N 1
ATOM 1794 C CA . LYS A 1 221 ? -16.646 -23.619 -7.372 1.00 74.25 221 LYS A CA 1
ATOM 1795 C C . LYS A 1 221 ? -16.974 -24.656 -6.291 1.00 74.25 221 LYS A C 1
ATOM 1797 O O . LYS A 1 221 ? -17.178 -24.290 -5.138 1.00 74.25 221 LYS A O 1
ATOM 1802 N N . SER A 1 222 ? -16.961 -25.947 -6.627 1.00 75.00 222 SER A N 1
ATOM 1803 C CA . SER A 1 222 ? -17.412 -27.002 -5.710 1.00 75.00 222 SER A CA 1
ATOM 1804 C C . SER A 1 222 ? -16.394 -27.363 -4.616 1.00 75.00 222 SER A C 1
ATOM 1806 O O . SER A 1 222 ? -15.198 -27.061 -4.709 1.00 75.00 222 SER A O 1
ATOM 1808 N N . ARG A 1 223 ? -16.888 -28.047 -3.573 1.00 74.94 223 ARG A N 1
ATOM 1809 C CA . ARG A 1 223 ? -16.097 -28.644 -2.477 1.00 74.94 223 ARG A CA 1
ATOM 1810 C C . ARG A 1 223 ? -15.529 -30.030 -2.822 1.00 74.94 223 ARG A C 1
ATOM 1812 O O . ARG A 1 223 ? -15.054 -30.732 -1.940 1.00 74.94 223 ARG A O 1
ATOM 1819 N N . HIS A 1 224 ? -15.586 -30.437 -4.091 1.00 79.88 224 HIS A N 1
ATOM 1820 C CA . HIS A 1 224 ? -15.075 -31.736 -4.523 1.00 79.88 224 HIS A CA 1
ATOM 1821 C C . HIS A 1 224 ? -13.568 -31.863 -4.208 1.00 79.88 224 HIS A C 1
ATOM 1823 O O . HIS A 1 224 ? -12.841 -30.896 -4.462 1.00 79.88 224 HIS A O 1
ATOM 1829 N N . PRO A 1 225 ? -13.068 -33.023 -3.730 1.00 77.31 225 PRO A N 1
ATOM 1830 C CA . PRO A 1 225 ? -11.666 -33.204 -3.327 1.00 77.31 225 PRO A CA 1
ATOM 1831 C C . PRO A 1 225 ? -10.656 -32.750 -4.388 1.00 77.31 225 PRO A C 1
ATOM 1833 O O . PRO A 1 225 ? -9.710 -32.031 -4.090 1.00 77.31 225 PRO A O 1
ATOM 1836 N N . ILE A 1 226 ? -10.919 -33.066 -5.659 1.00 78.69 226 ILE A N 1
ATOM 1837 C CA . ILE A 1 226 ? -10.079 -32.648 -6.794 1.00 78.69 226 ILE A CA 1
ATOM 1838 C C . ILE A 1 226 ? -9.998 -31.114 -6.900 1.00 78.69 226 ILE A C 1
ATOM 1840 O O . ILE A 1 226 ? -8.918 -30.546 -7.039 1.00 78.69 226 ILE A O 1
ATOM 1844 N N . ASN A 1 227 ? -11.131 -30.421 -6.757 1.00 78.88 227 ASN A N 1
ATOM 1845 C CA . ASN A 1 227 ? -11.173 -28.959 -6.794 1.00 78.88 227 ASN A CA 1
ATOM 1846 C C . ASN A 1 227 ? -10.497 -28.335 -5.566 1.00 78.88 227 ASN A C 1
ATOM 1848 O O . ASN A 1 227 ? -9.887 -27.274 -5.687 1.00 78.88 227 ASN A O 1
ATOM 1852 N N . ALA A 1 228 ? -10.570 -28.982 -4.399 1.00 78.81 228 ALA A N 1
ATOM 1853 C CA . ALA A 1 228 ? -9.846 -28.553 -3.205 1.00 78.81 228 ALA A CA 1
ATOM 1854 C C . ALA A 1 228 ? -8.323 -28.639 -3.411 1.00 78.81 228 ALA A C 1
ATOM 1856 O O . ALA A 1 228 ? -7.611 -27.676 -3.123 1.00 78.81 228 ALA A O 1
ATOM 1857 N N . VAL A 1 229 ? -7.837 -29.730 -4.011 1.00 80.62 229 VAL A N 1
ATOM 1858 C CA . VAL A 1 229 ? -6.420 -29.892 -4.372 1.00 80.62 229 VAL A CA 1
ATOM 1859 C C . VAL A 1 229 ? -5.979 -28.852 -5.404 1.00 80.62 229 VAL A C 1
ATOM 1861 O O . VAL A 1 229 ? -4.916 -28.254 -5.254 1.00 80.62 229 VAL A O 1
ATOM 1864 N N . HIS A 1 230 ? -6.800 -28.550 -6.414 1.00 77.75 230 HIS A N 1
ATOM 1865 C CA . HIS A 1 230 ? -6.473 -27.511 -7.398 1.00 77.75 230 HIS A CA 1
ATOM 1866 C C . HIS A 1 230 ? -6.426 -26.100 -6.802 1.00 77.75 230 HIS A C 1
ATOM 1868 O O . HIS A 1 230 ? -5.521 -25.328 -7.125 1.00 77.75 230 HIS A O 1
ATOM 1874 N N . LYS A 1 231 ? -7.333 -25.774 -5.873 1.00 79.38 231 LYS A N 1
ATOM 1875 C CA . LYS A 1 231 ? -7.264 -24.524 -5.097 1.00 79.38 231 LYS A CA 1
ATOM 1876 C C . LYS A 1 231 ? -5.994 -24.457 -4.254 1.00 79.38 231 LYS A C 1
ATOM 1878 O O . LYS A 1 231 ? -5.341 -23.417 -4.225 1.00 79.38 231 LYS A O 1
ATOM 1883 N N . ALA A 1 232 ? -5.630 -25.556 -3.593 1.00 80.75 232 ALA A N 1
ATOM 1884 C CA . ALA A 1 232 ? -4.416 -25.631 -2.788 1.00 80.75 232 ALA A CA 1
ATOM 1885 C C . ALA A 1 232 ? -3.148 -25.470 -3.643 1.00 80.75 232 ALA A C 1
ATOM 1887 O O . ALA A 1 232 ? -2.235 -24.752 -3.234 1.00 80.75 232 ALA A O 1
ATOM 1888 N N . LEU A 1 233 ? -3.123 -26.059 -4.844 1.00 79.44 233 LEU A N 1
ATOM 1889 C CA . LEU A 1 233 ? -2.040 -25.885 -5.814 1.00 79.44 233 LEU A CA 1
ATOM 1890 C C . LEU A 1 233 ? -1.911 -24.420 -6.235 1.00 79.44 233 LEU A C 1
ATOM 1892 O O . LEU A 1 233 ? -0.819 -23.862 -6.202 1.00 79.44 233 LEU A O 1
ATOM 1896 N N . LEU A 1 234 ? -3.027 -23.787 -6.604 1.00 78.44 234 LEU A N 1
ATOM 1897 C CA . LEU A 1 234 ? -3.044 -22.383 -7.005 1.00 78.44 234 LEU A CA 1
ATOM 1898 C C . LEU A 1 234 ? -2.578 -21.463 -5.870 1.00 78.44 234 LEU A C 1
ATOM 1900 O O . LEU A 1 234 ? -1.782 -20.558 -6.103 1.00 78.44 234 LEU A O 1
ATOM 1904 N N . ALA A 1 235 ? -3.020 -21.717 -4.639 1.00 75.25 235 ALA A N 1
ATOM 1905 C CA . ALA A 1 235 ? -2.577 -20.965 -3.469 1.00 75.25 235 ALA A CA 1
ATOM 1906 C C . ALA A 1 235 ? -1.067 -21.124 -3.218 1.00 75.25 235 ALA A C 1
ATOM 1908 O O . ALA A 1 235 ? -0.386 -20.135 -2.949 1.00 75.25 235 ALA A O 1
ATOM 1909 N N . SER A 1 236 ? -0.537 -22.345 -3.349 1.00 77.12 236 SER A N 1
ATOM 1910 C CA . SER A 1 236 ? 0.899 -22.623 -3.221 1.00 77.12 236 SER A CA 1
ATOM 1911 C C . SER A 1 236 ? 1.717 -21.920 -4.311 1.00 77.12 236 SER A C 1
ATOM 1913 O O . SER A 1 236 ? 2.723 -21.275 -4.014 1.00 77.12 236 SER A O 1
ATOM 1915 N N . LEU A 1 237 ? 1.230 -21.942 -5.556 1.00 75.81 237 LEU A N 1
ATOM 1916 C CA . LEU A 1 237 ? 1.822 -21.215 -6.680 1.00 75.81 237 LEU A CA 1
ATOM 1917 C C . LEU A 1 237 ? 1.897 -19.713 -6.410 1.00 75.81 237 LEU A C 1
ATOM 1919 O O . LEU A 1 237 ? 2.968 -19.121 -6.529 1.00 75.81 237 LEU A O 1
ATOM 1923 N N . VAL A 1 238 ? 0.776 -19.095 -6.025 1.00 75.06 238 VAL A N 1
ATOM 1924 C CA . VAL A 1 238 ? 0.724 -17.658 -5.713 1.00 75.06 238 VAL A CA 1
ATOM 1925 C C . VAL A 1 238 ? 1.713 -17.318 -4.601 1.00 75.06 238 VAL A C 1
ATOM 1927 O O . VAL A 1 238 ? 2.484 -16.369 -4.736 1.00 75.06 238 VAL A O 1
ATOM 1930 N N . TYR A 1 239 ? 1.734 -18.121 -3.536 1.00 75.50 239 TYR A N 1
ATOM 1931 C CA . TYR A 1 239 ? 2.608 -17.911 -2.389 1.00 75.50 239 TYR A CA 1
ATOM 1932 C C . TYR A 1 239 ? 4.094 -17.995 -2.755 1.00 75.50 239 TYR A C 1
ATOM 1934 O O . TYR A 1 239 ? 4.854 -17.075 -2.454 1.00 75.50 239 TYR A O 1
ATOM 1942 N N . HIS A 1 240 ? 4.521 -19.055 -3.440 1.00 76.12 240 HIS A N 1
ATOM 1943 C CA . HIS A 1 240 ? 5.930 -19.234 -3.787 1.00 76.12 240 HIS A CA 1
ATOM 1944 C C . HIS A 1 240 ? 6.404 -18.281 -4.886 1.00 76.12 240 HIS A C 1
ATOM 1946 O O . HIS A 1 240 ? 7.555 -17.852 -4.844 1.00 76.12 240 HIS A O 1
ATOM 1952 N N . ILE A 1 241 ? 5.536 -17.890 -5.826 1.00 72.94 241 ILE A N 1
ATOM 1953 C CA . ILE A 1 241 ? 5.850 -16.839 -6.807 1.00 72.94 241 ILE A CA 1
ATOM 1954 C C . ILE A 1 241 ? 6.026 -15.492 -6.102 1.00 72.94 241 ILE A C 1
ATOM 1956 O O . ILE A 1 241 ? 6.994 -14.780 -6.371 1.00 72.94 241 ILE A O 1
ATOM 1960 N N . TRP A 1 242 ? 5.124 -15.148 -5.181 1.00 76.56 242 TRP A N 1
ATOM 1961 C CA . TRP A 1 242 ? 5.238 -13.929 -4.382 1.00 76.56 242 TRP A CA 1
ATOM 1962 C C . TRP A 1 242 ? 6.509 -13.932 -3.525 1.00 76.56 242 TRP A C 1
ATOM 1964 O O . TRP A 1 242 ? 7.258 -12.955 -3.526 1.00 76.56 242 TRP A O 1
ATOM 1974 N N . MET A 1 243 ? 6.792 -15.050 -2.853 1.00 71.19 243 MET A N 1
ATOM 1975 C CA . MET A 1 243 ? 7.995 -15.220 -2.042 1.00 71.19 243 MET A CA 1
ATOM 1976 C C . MET A 1 243 ? 9.258 -15.078 -2.893 1.00 71.19 243 MET A C 1
ATOM 1978 O O . MET A 1 243 ? 10.205 -14.424 -2.473 1.00 71.19 243 MET A O 1
ATOM 1982 N N . GLU A 1 244 ? 9.280 -15.663 -4.089 1.00 77.44 244 GLU A N 1
ATOM 1983 C CA . GLU A 1 244 ? 10.423 -15.580 -4.996 1.00 77.44 244 GLU A CA 1
ATOM 1984 C C . GLU A 1 244 ? 10.633 -14.167 -5.545 1.00 77.44 244 GLU A C 1
ATOM 1986 O O . GLU A 1 244 ? 11.765 -13.689 -5.592 1.00 77.44 244 GLU A O 1
ATOM 1991 N N . ARG A 1 245 ? 9.550 -13.458 -5.885 1.00 72.50 245 ARG A N 1
ATOM 1992 C CA . ARG A 1 245 ? 9.613 -12.037 -6.244 1.00 72.50 245 ARG A CA 1
ATOM 1993 C C . ARG A 1 245 ? 10.235 -11.221 -5.112 1.00 72.50 245 ARG A C 1
ATOM 1995 O O . ARG A 1 245 ? 11.135 -10.431 -5.362 1.00 72.50 245 ARG A O 1
ATOM 2002 N N . ASN A 1 246 ? 9.772 -11.417 -3.879 1.00 66.38 246 ASN A N 1
ATOM 2003 C CA . ASN A 1 246 ? 10.302 -10.691 -2.728 1.00 66.38 246 ASN A CA 1
ATOM 2004 C C . ASN A 1 246 ? 11.765 -11.055 -2.452 1.00 66.38 246 ASN A C 1
ATOM 2006 O O . ASN A 1 246 ? 12.564 -10.161 -2.202 1.00 66.38 246 ASN A O 1
ATOM 2010 N N . ARG A 1 247 ? 12.145 -12.331 -2.574 1.00 69.38 247 ARG A N 1
ATOM 2011 C CA . ARG A 1 247 ? 13.539 -12.763 -2.414 1.00 69.38 247 ARG A CA 1
ATOM 2012 C C . ARG A 1 247 ? 14.469 -12.062 -3.404 1.00 69.38 247 ARG A C 1
ATOM 2014 O O . ARG A 1 247 ? 15.508 -11.579 -3.002 1.00 69.38 247 ARG A O 1
ATOM 2021 N N . ARG A 1 248 ? 14.050 -11.902 -4.661 1.00 72.25 248 ARG A N 1
ATOM 2022 C CA . ARG A 1 248 ? 14.820 -11.174 -5.689 1.00 72.25 248 ARG A CA 1
ATOM 2023 C C . ARG A 1 248 ? 14.916 -9.667 -5.448 1.00 72.25 248 ARG A C 1
ATOM 2025 O O . ARG A 1 248 ? 15.828 -9.034 -5.958 1.00 72.25 248 ARG A O 1
ATOM 2032 N N . ILE A 1 249 ? 13.948 -9.088 -4.738 1.00 54.75 249 ILE A N 1
ATOM 2033 C CA . ILE A 1 249 ? 13.928 -7.653 -4.419 1.00 54.75 249 ILE A CA 1
ATOM 2034 C C . ILE A 1 249 ? 14.781 -7.359 -3.179 1.00 54.75 249 ILE A C 1
ATOM 2036 O O . ILE A 1 249 ? 15.425 -6.316 -3.118 1.00 54.75 249 ILE A O 1
ATOM 2040 N N . PHE A 1 250 ? 14.764 -8.256 -2.191 1.00 50.31 250 PHE A N 1
ATOM 2041 C CA . PHE A 1 250 ? 15.328 -8.017 -0.859 1.00 50.31 250 PHE A CA 1
ATOM 2042 C C . PHE A 1 250 ? 16.545 -8.896 -0.528 1.00 50.31 250 PHE A C 1
ATOM 2044 O O . PHE A 1 250 ? 17.073 -8.814 0.577 1.00 50.31 250 PHE A O 1
ATOM 2051 N N . THR A 1 251 ? 16.983 -9.771 -1.432 1.00 66.88 251 THR A N 1
ATOM 2052 C CA . THR A 1 251 ? 18.104 -10.701 -1.224 1.00 66.88 251 THR A CA 1
ATOM 2053 C C . THR A 1 251 ? 18.903 -10.859 -2.522 1.00 66.88 251 THR A C 1
ATOM 2055 O O . THR A 1 251 ? 18.363 -10.711 -3.616 1.00 66.88 251 THR A O 1
ATOM 2058 N N . THR A 1 252 ? 20.195 -11.170 -2.414 1.00 63.91 252 THR A N 1
ATOM 2059 C CA . THR A 1 252 ? 21.084 -11.449 -3.560 1.00 63.91 252 THR A CA 1
ATOM 2060 C C . THR A 1 252 ? 20.873 -12.842 -4.162 1.00 63.91 252 THR A C 1
ATOM 2062 O O . THR A 1 252 ? 21.231 -13.080 -5.312 1.00 63.91 252 THR A O 1
ATOM 2065 N N . ASP A 1 253 ? 20.248 -13.748 -3.409 1.00 65.12 253 ASP A N 1
ATOM 2066 C CA . ASP A 1 253 ? 19.942 -15.110 -3.836 1.00 65.12 253 ASP A CA 1
ATOM 2067 C C . ASP A 1 253 ? 18.616 -15.204 -4.598 1.00 65.12 253 ASP A C 1
ATOM 2069 O O . ASP A 1 253 ? 17.579 -14.685 -4.172 1.00 65.12 253 ASP A O 1
ATOM 2073 N N . SER A 1 254 ? 18.611 -15.971 -5.689 1.00 74.50 254 SER A N 1
ATOM 2074 C CA . SER A 1 254 ? 17.399 -16.275 -6.453 1.00 74.50 254 SER A CA 1
ATOM 2075 C C . SER A 1 254 ? 17.291 -17.764 -6.761 1.00 74.50 254 SER A C 1
ATOM 2077 O O . SER A 1 254 ? 18.285 -18.437 -7.025 1.00 74.50 254 SER A O 1
ATOM 2079 N N . ARG A 1 255 ? 16.065 -18.294 -6.723 1.00 77.56 255 ARG A N 1
ATOM 2080 C CA . ARG A 1 255 ? 15.789 -19.685 -7.098 1.00 77.56 255 ARG A CA 1
ATOM 2081 C C . ARG A 1 255 ? 15.439 -19.765 -8.574 1.00 77.56 255 ARG A C 1
ATOM 2083 O O . ARG A 1 255 ? 14.822 -18.861 -9.156 1.00 77.56 255 ARG A O 1
ATOM 2090 N N . THR A 1 256 ? 15.805 -20.884 -9.186 1.00 81.44 256 THR A N 1
ATOM 2091 C CA . THR A 1 256 ? 15.407 -21.188 -10.559 1.00 81.44 256 THR A CA 1
ATOM 2092 C C . THR A 1 256 ? 13.916 -21.518 -10.625 1.00 81.44 256 THR A C 1
ATOM 2094 O O . THR A 1 256 ? 13.291 -21.933 -9.648 1.00 81.44 256 THR A O 1
ATOM 2097 N N . ALA A 1 257 ? 13.333 -21.374 -11.816 1.00 74.44 257 ALA A N 1
ATOM 2098 C CA . ALA A 1 257 ? 11.929 -21.698 -12.066 1.00 74.44 257 ALA A CA 1
ATOM 2099 C C . ALA A 1 257 ? 11.567 -23.148 -11.679 1.00 74.44 257 ALA A C 1
ATOM 2101 O O . ALA A 1 257 ? 10.451 -23.400 -11.226 1.00 74.44 257 ALA A O 1
ATOM 2102 N N . GLN A 1 258 ? 12.519 -24.074 -11.824 1.00 75.94 258 GLN A N 1
ATOM 2103 C CA . GLN A 1 258 ? 12.369 -25.482 -11.462 1.00 75.94 258 GLN A CA 1
ATOM 2104 C C . GLN A 1 258 ? 12.392 -25.685 -9.944 1.00 75.94 258 GLN A C 1
ATOM 2106 O O . GLN A 1 258 ? 11.501 -26.332 -9.406 1.00 75.94 258 GLN A O 1
ATOM 2111 N N . GLN A 1 259 ? 13.324 -25.044 -9.234 1.00 80.44 259 GLN A N 1
ATOM 2112 C CA . GLN A 1 259 ? 13.369 -25.081 -7.768 1.00 80.44 259 GLN A CA 1
ATOM 2113 C C . GLN A 1 259 ? 12.090 -24.504 -7.143 1.00 80.44 259 GLN A C 1
ATOM 2115 O O . GLN A 1 259 ? 11.531 -25.081 -6.213 1.00 80.44 259 GLN A O 1
ATOM 2120 N N . THR A 1 260 ? 11.573 -23.387 -7.669 1.00 80.62 260 THR A N 1
ATOM 2121 C CA . THR A 1 260 ? 10.291 -22.829 -7.210 1.00 80.62 260 THR A CA 1
ATOM 2122 C C . THR A 1 260 ? 9.133 -23.796 -7.471 1.00 80.62 260 THR A C 1
ATOM 2124 O O . THR A 1 260 ? 8.261 -23.937 -6.615 1.00 80.62 260 THR A O 1
ATOM 2127 N N . ALA A 1 261 ? 9.127 -24.487 -8.616 1.00 78.19 261 ALA A N 1
ATOM 2128 C CA . ALA A 1 261 ? 8.110 -25.488 -8.928 1.00 78.19 261 ALA A CA 1
ATOM 2129 C C . ALA A 1 261 ? 8.163 -26.687 -7.964 1.00 78.19 261 ALA A C 1
ATOM 2131 O O . ALA A 1 261 ? 7.119 -27.096 -7.453 1.00 78.19 261 ALA A O 1
ATOM 2132 N N . HIS A 1 262 ? 9.362 -27.181 -7.635 1.00 83.75 262 HIS A N 1
ATOM 2133 C CA . HIS A 1 262 ? 9.565 -28.252 -6.648 1.00 83.75 262 HIS A CA 1
ATOM 2134 C C . HIS A 1 262 ? 9.003 -27.885 -5.280 1.00 83.75 262 HIS A C 1
ATOM 2136 O O . HIS A 1 262 ? 8.285 -28.683 -4.680 1.00 83.75 262 HIS A O 1
ATOM 2142 N N . LEU A 1 263 ? 9.261 -26.661 -4.816 1.00 82.81 263 LEU A N 1
ATOM 2143 C CA . LEU A 1 263 ? 8.733 -26.171 -3.541 1.00 82.81 263 LEU A CA 1
ATOM 2144 C C . LEU A 1 263 ? 7.201 -26.097 -3.541 1.00 82.81 263 LEU A C 1
ATOM 2146 O O . LEU A 1 263 ? 6.575 -26.513 -2.569 1.00 82.81 263 LEU A O 1
ATOM 2150 N N . CYS A 1 264 ? 6.594 -25.650 -4.646 1.00 81.56 264 CYS A N 1
ATOM 2151 C CA . CYS A 1 264 ? 5.135 -25.635 -4.781 1.00 81.56 264 CYS A CA 1
ATOM 2152 C C . CYS A 1 264 ? 4.543 -27.048 -4.682 1.00 81.56 264 CYS A C 1
ATOM 2154 O O . CYS A 1 264 ? 3.561 -27.279 -3.976 1.00 81.56 264 CYS A O 1
ATOM 2156 N N . ILE A 1 265 ? 5.148 -28.013 -5.381 1.00 82.25 265 ILE A N 1
ATOM 2157 C CA . ILE A 1 265 ? 4.696 -29.410 -5.375 1.00 82.25 265 ILE A CA 1
ATOM 2158 C C . ILE A 1 265 ? 4.882 -30.027 -3.984 1.00 82.25 265 ILE A C 1
ATOM 2160 O O . ILE A 1 265 ? 3.979 -30.707 -3.497 1.00 82.25 265 ILE A O 1
ATOM 2164 N N . ALA A 1 266 ? 6.008 -29.766 -3.317 1.00 83.12 266 ALA A N 1
ATOM 2165 C CA . ALA A 1 266 ? 6.270 -30.243 -1.961 1.00 83.12 266 ALA A CA 1
ATOM 2166 C C . ALA A 1 266 ? 5.248 -29.687 -0.955 1.00 83.12 266 ALA A C 1
ATOM 2168 O O . ALA A 1 266 ? 4.655 -30.452 -0.194 1.00 83.12 266 ALA A O 1
ATOM 2169 N N . GLN A 1 267 ? 4.967 -28.380 -1.004 1.00 82.75 267 GLN A N 1
ATOM 2170 C CA . GLN A 1 267 ? 3.963 -27.753 -0.143 1.00 82.75 267 GLN A CA 1
ATOM 2171 C C . GLN A 1 267 ? 2.561 -28.324 -0.399 1.00 82.75 267 GLN A C 1
ATOM 2173 O O . GLN A 1 267 ? 1.799 -28.551 0.543 1.00 82.75 267 GLN A O 1
ATOM 2178 N N . LEU A 1 268 ? 2.214 -28.583 -1.662 1.00 82.75 268 LEU A N 1
ATOM 2179 C CA . LEU A 1 268 ? 0.940 -29.205 -1.999 1.00 82.75 268 LEU A CA 1
ATOM 2180 C C . LEU A 1 268 ? 0.846 -30.641 -1.476 1.00 82.75 268 LEU A C 1
ATOM 2182 O O . LEU A 1 268 ? -0.185 -31.000 -0.918 1.00 82.75 268 LEU A O 1
ATOM 2186 N N . ARG A 1 269 ? 1.903 -31.448 -1.619 1.00 83.62 269 ARG A N 1
ATOM 2187 C CA . ARG A 1 269 ? 1.937 -32.819 -1.086 1.00 83.62 269 ARG A CA 1
ATOM 2188 C C . ARG A 1 269 ? 1.714 -32.837 0.419 1.00 83.62 269 ARG A C 1
ATOM 2190 O O . ARG A 1 269 ? 0.845 -33.568 0.877 1.00 83.62 269 ARG A O 1
ATOM 2197 N N . LEU A 1 270 ? 2.419 -31.979 1.159 1.00 77.81 270 LEU A N 1
ATOM 2198 C CA . LEU A 1 270 ? 2.230 -31.835 2.606 1.00 77.81 270 LEU A CA 1
ATOM 2199 C C . LEU A 1 270 ? 0.786 -31.456 2.955 1.00 77.81 270 LEU A C 1
ATOM 2201 O O . LEU A 1 270 ? 0.202 -32.023 3.873 1.00 77.81 270 LEU A O 1
ATOM 2205 N N . ARG A 1 271 ? 0.176 -30.546 2.186 1.00 78.81 271 ARG A N 1
ATOM 2206 C CA . ARG A 1 271 ? -1.235 -30.178 2.374 1.00 78.81 271 ARG A CA 1
ATOM 2207 C C . ARG A 1 271 ? -2.213 -31.301 2.043 1.00 78.81 271 ARG A C 1
ATOM 2209 O O . ARG A 1 271 ? -3.244 -31.372 2.690 1.00 78.81 271 ARG A O 1
ATOM 2216 N N . ILE A 1 272 ? -1.937 -32.133 1.040 1.00 80.75 272 ILE A N 1
ATOM 2217 C CA . ILE A 1 272 ? -2.792 -33.283 0.708 1.00 80.75 272 ILE A CA 1
ATOM 2218 C C . ILE A 1 272 ? -2.704 -34.340 1.814 1.00 80.75 272 ILE A C 1
ATOM 2220 O O . ILE A 1 272 ? -3.732 -34.895 2.180 1.00 80.75 272 ILE A O 1
ATOM 2224 N N . ILE A 1 273 ? -1.504 -34.586 2.350 1.00 80.19 273 ILE A N 1
ATOM 2225 C CA . ILE A 1 273 ? -1.274 -35.542 3.446 1.00 80.19 273 ILE A CA 1
ATOM 2226 C C . ILE A 1 273 ? -1.968 -35.081 4.732 1.00 80.19 273 ILE A C 1
ATOM 2228 O O . ILE A 1 273 ? -2.572 -35.891 5.418 1.00 80.19 273 ILE A O 1
ATOM 2232 N N . GLY A 1 274 ? -1.913 -33.785 5.049 1.00 71.25 274 GLY A N 1
ATOM 2233 C CA . GLY A 1 274 ? -2.528 -33.230 6.260 1.00 71.25 274 GLY A CA 1
ATOM 2234 C C . GLY A 1 274 ? -4.052 -33.070 6.212 1.00 71.25 274 GLY A C 1
ATOM 2235 O O . GLY A 1 274 ? -4.606 -32.428 7.101 1.00 71.25 274 GLY A O 1
ATOM 2236 N N . VAL A 1 275 ? -4.731 -33.564 5.171 1.00 75.31 275 VAL A N 1
ATOM 2237 C CA . VAL A 1 275 ? -6.193 -33.500 5.044 1.00 75.31 275 VAL A CA 1
ATOM 2238 C C . VAL A 1 275 ? -6.769 -34.910 5.107 1.00 75.31 275 VAL A C 1
ATOM 2240 O O . VAL A 1 275 ? -6.482 -35.737 4.243 1.00 75.31 275 VAL A O 1
ATOM 2243 N N . ASP A 1 276 ? -7.660 -35.138 6.072 1.00 70.50 276 ASP A N 1
ATOM 2244 C CA . ASP A 1 276 ? -8.384 -36.401 6.234 1.00 70.50 276 ASP A CA 1
ATOM 2245 C C . ASP A 1 276 ? -9.436 -36.573 5.131 1.00 70.50 276 ASP A C 1
ATOM 2247 O O . ASP A 1 276 ? -10.603 -36.174 5.232 1.00 70.50 276 ASP A O 1
ATOM 2251 N N . PHE A 1 277 ? -9.007 -37.151 4.014 1.00 75.25 277 PHE A N 1
ATOM 2252 C CA . PHE A 1 277 ? -9.881 -37.473 2.899 1.00 75.25 277 PHE A CA 1
ATOM 2253 C C . PHE A 1 277 ? -10.620 -38.794 3.139 1.00 75.25 277 PHE A C 1
ATOM 2255 O O . PHE A 1 277 ? -10.003 -39.840 3.314 1.00 75.25 277 PHE A O 1
ATOM 2262 N N . LYS A 1 278 ? -11.956 -38.784 3.021 1.00 75.06 278 LYS A N 1
ATOM 2263 C CA . LYS A 1 278 ? -12.738 -40.029 2.931 1.00 75.06 278 LYS A CA 1
ATOM 2264 C C . LYS A 1 278 ? -12.320 -40.830 1.691 1.00 75.06 278 LYS A C 1
ATOM 2266 O O . LYS A 1 278 ? -12.151 -40.257 0.608 1.00 75.06 278 LYS A O 1
ATOM 2271 N N . PHE A 1 279 ? -12.186 -42.147 1.833 1.00 72.00 279 PHE A N 1
ATOM 2272 C CA . PHE A 1 279 ? -11.775 -43.018 0.735 1.00 72.00 279 PHE A CA 1
ATOM 2273 C C . PHE A 1 279 ? -12.842 -43.071 -0.367 1.00 72.00 279 PHE A C 1
ATOM 2275 O O . PHE A 1 279 ? -13.994 -43.427 -0.126 1.00 72.00 279 PHE A O 1
ATOM 2282 N N . ASN A 1 280 ? -12.464 -42.675 -1.582 1.00 80.00 280 ASN A N 1
ATOM 2283 C CA . ASN A 1 280 ? -13.271 -42.791 -2.789 1.00 80.00 280 ASN A CA 1
ATOM 2284 C C . ASN A 1 280 ? -12.370 -42.771 -4.037 1.00 80.00 280 ASN A C 1
ATOM 2286 O O . ASN A 1 280 ? -11.169 -42.510 -3.967 1.00 80.00 280 ASN A O 1
ATOM 2290 N N . VAL A 1 281 ? -12.960 -43.018 -5.209 1.00 80.31 281 VAL A N 1
ATOM 2291 C CA . VAL A 1 281 ? -12.234 -43.054 -6.493 1.00 80.31 281 VAL A CA 1
ATOM 2292 C C . VAL A 1 281 ? -11.470 -41.748 -6.760 1.00 80.31 281 VAL A C 1
ATOM 2294 O O . VAL A 1 281 ? -10.353 -41.772 -7.277 1.00 80.31 281 VAL A O 1
ATOM 2297 N N . ALA A 1 282 ? -12.032 -40.600 -6.372 1.00 76.56 282 ALA A N 1
ATOM 2298 C CA . ALA A 1 282 ? -11.402 -39.301 -6.579 1.00 76.56 282 ALA A CA 1
ATOM 2299 C C . ALA A 1 282 ? -10.180 -39.088 -5.671 1.00 76.56 282 ALA A C 1
ATOM 2301 O O . ALA A 1 282 ? -9.191 -38.504 -6.115 1.00 76.56 282 ALA A O 1
ATOM 2302 N N . THR A 1 283 ? -10.217 -39.564 -4.427 1.00 79.00 283 THR A N 1
ATOM 2303 C CA . THR A 1 283 ? -9.093 -39.460 -3.488 1.00 79.00 283 THR A CA 1
ATOM 2304 C C . THR A 1 283 ? -7.998 -40.459 -3.847 1.00 79.00 283 THR A C 1
ATOM 2306 O O . THR A 1 283 ? -6.847 -40.052 -3.969 1.00 79.00 283 THR A O 1
ATOM 2309 N N . ALA A 1 284 ? -8.335 -41.695 -4.221 1.00 79.06 284 ALA A N 1
ATOM 2310 C CA . ALA A 1 284 ? -7.366 -42.648 -4.776 1.00 79.06 284 ALA A CA 1
ATOM 2311 C C . ALA A 1 284 ? -6.655 -42.101 -6.036 1.00 79.06 284 ALA A C 1
ATOM 2313 O O . ALA A 1 284 ? -5.433 -42.212 -6.178 1.00 79.06 284 ALA A O 1
ATOM 2314 N N . TYR A 1 285 ? -7.400 -41.435 -6.928 1.00 81.12 285 TYR A N 1
ATOM 2315 C CA . TYR A 1 285 ? -6.833 -40.754 -8.095 1.00 81.12 285 TYR A CA 1
ATOM 2316 C C . TYR A 1 285 ? -5.852 -39.637 -7.704 1.00 81.12 285 TYR A C 1
ATOM 2318 O O . TYR A 1 285 ? -4.764 -39.555 -8.275 1.00 81.12 285 TYR A O 1
ATOM 2326 N N . ILE A 1 286 ? -6.192 -38.803 -6.714 1.00 79.75 286 ILE A N 1
ATOM 2327 C CA . ILE A 1 286 ? -5.318 -37.726 -6.219 1.00 79.75 286 ILE A CA 1
ATOM 2328 C C . ILE A 1 286 ? -3.985 -38.300 -5.722 1.00 79.75 286 ILE A C 1
ATOM 2330 O O . ILE A 1 286 ? -2.930 -37.868 -6.185 1.00 79.75 286 ILE A O 1
ATOM 2334 N N . PHE A 1 287 ? -4.007 -39.298 -4.839 1.00 80.56 287 PHE A N 1
ATOM 2335 C CA . PHE A 1 287 ? -2.775 -39.863 -4.273 1.00 80.56 287 PHE A CA 1
ATOM 2336 C C . PHE A 1 287 ? -1.888 -40.502 -5.351 1.00 80.56 287 PHE A C 1
ATOM 2338 O O . PHE A 1 287 ? -0.672 -40.288 -5.360 1.00 80.56 287 PHE A O 1
ATOM 2345 N N . ARG A 1 288 ? -2.499 -41.173 -6.339 1.00 81.12 288 ARG A N 1
ATOM 2346 C CA . ARG A 1 288 ? -1.788 -41.732 -7.498 1.00 81.12 288 ARG A CA 1
ATOM 2347 C C . ARG A 1 288 ? -1.149 -40.653 -8.376 1.00 81.12 288 ARG A C 1
ATOM 2349 O O . ARG A 1 288 ? 0.019 -40.776 -8.739 1.00 81.12 288 ARG A O 1
ATOM 2356 N N . VAL A 1 289 ? -1.890 -39.599 -8.725 1.00 78.12 289 VAL A N 1
ATOM 2357 C CA . VAL A 1 289 ? -1.393 -38.509 -9.588 1.00 78.12 289 VAL A CA 1
ATOM 2358 C C . VAL A 1 289 ? -0.264 -37.733 -8.917 1.00 78.12 289 VAL A C 1
ATOM 2360 O O . VAL A 1 289 ? 0.718 -37.387 -9.574 1.00 78.12 289 VAL A O 1
ATOM 2363 N N . TRP A 1 290 ? -0.376 -37.489 -7.613 1.00 77.62 290 TRP A N 1
ATOM 2364 C CA . TRP A 1 290 ? 0.604 -36.708 -6.858 1.00 77.62 290 TRP A CA 1
ATOM 2365 C C . TRP A 1 290 ? 1.765 -37.542 -6.295 1.00 77.62 290 TRP A C 1
ATOM 2367 O O . TRP A 1 290 ? 2.684 -36.969 -5.696 1.00 77.62 290 TRP A O 1
ATOM 2377 N N . LYS A 1 291 ? 1.775 -38.857 -6.567 1.00 78.38 291 LYS A N 1
ATOM 2378 C CA . LYS A 1 291 ? 2.769 -39.837 -6.096 1.00 78.38 291 LYS A CA 1
ATOM 2379 C C . LYS A 1 291 ? 2.955 -39.781 -4.575 1.00 78.38 291 LYS A C 1
ATOM 2381 O O . LYS A 1 291 ? 4.081 -39.688 -4.092 1.00 78.38 291 LYS A O 1
ATOM 2386 N N . ILE A 1 292 ? 1.848 -39.756 -3.838 1.00 78.31 292 ILE A N 1
ATOM 2387 C CA . ILE A 1 292 ? 1.846 -39.741 -2.372 1.00 78.31 292 ILE A CA 1
ATOM 2388 C C . ILE A 1 292 ? 1.609 -41.182 -1.898 1.00 78.31 292 ILE A C 1
ATOM 2390 O O . ILE A 1 292 ? 0.618 -41.777 -2.329 1.00 78.31 292 ILE A O 1
ATOM 2394 N N . PRO A 1 293 ? 2.493 -41.763 -1.063 1.00 69.19 293 PRO A N 1
ATOM 2395 C CA . PRO A 1 293 ? 2.262 -43.085 -0.495 1.00 69.19 293 PRO A CA 1
ATOM 2396 C C . PRO A 1 293 ? 1.011 -43.049 0.390 1.00 69.19 293 PRO A C 1
ATOM 2398 O O . PRO A 1 293 ? 0.848 -42.157 1.221 1.00 69.19 293 PRO A O 1
ATOM 2401 N N . TRP A 1 294 ? 0.099 -43.992 0.165 1.00 62.31 294 TRP A N 1
ATOM 2402 C CA . TRP A 1 294 ? -1.109 -44.136 0.969 1.00 62.31 294 TRP A CA 1
ATOM 2403 C C . TRP A 1 294 ? -0.805 -45.058 2.150 1.00 62.31 294 TRP A C 1
ATOM 2405 O O . TRP A 1 294 ? -0.506 -46.234 1.953 1.00 62.31 294 TRP A O 1
ATOM 2415 N N . HIS A 1 295 ? -0.894 -44.530 3.367 1.00 60.31 295 HIS A N 1
ATOM 2416 C CA . HIS A 1 295 ? -0.873 -45.322 4.594 1.00 60.31 295 HIS A CA 1
ATOM 2417 C C . HIS A 1 295 ? -2.326 -45.494 5.036 1.00 60.31 295 HIS A C 1
ATOM 2419 O O . HIS A 1 295 ? -2.882 -44.628 5.702 1.00 60.31 295 HIS A O 1
ATOM 2425 N N . GLY A 1 296 ? -2.986 -46.542 4.548 1.00 53.25 296 GLY A N 1
ATOM 2426 C CA . GLY A 1 296 ? -4.367 -46.831 4.927 1.00 53.25 296 GLY A CA 1
ATOM 2427 C C . GLY A 1 296 ? -4.419 -47.556 6.264 1.00 53.25 296 GLY A C 1
ATOM 2428 O O . GLY A 1 296 ? -3.710 -48.547 6.429 1.00 53.25 296 GLY A O 1
ATOM 2429 N N . THR A 1 297 ? -5.275 -47.086 7.168 1.00 40.16 297 THR A N 1
ATOM 2430 C CA . THR A 1 297 ? -6.058 -47.972 8.046 1.00 40.16 297 THR A CA 1
ATOM 2431 C C . THR A 1 297 ? -7.383 -48.290 7.381 1.00 40.16 297 THR A C 1
ATOM 2433 O O . THR A 1 297 ? -7.930 -47.360 6.739 1.00 40.16 297 THR A O 1
#

Foldseek 3Di:
DDPCVVPVDDDDQVPDEDEDDPVCPVCVVVVCVVVVHYHDDPQDDDPQATDHPDADDPVSCPSVLVVLVVQLVVCLVAQDDLVRLVVSVVVSVVVCCVPVVVPHDDDPVNVVVSVVSSVCSSCPPPDPPDDPVVQADPQAGNTPDDPDDVPCVVCVVPPPPPDRDGDQDPDPVRDDDPVSVCVVPPCQDDPLVVLLVVVAVDDQDRDHPVVSVVVLCVPLPDPPPVSVLVVLLVVLLVVLVVVQVVCVVPHPDHDDSNRSSVSSLVSSLVVLVPDDDDDDPVNVVVCVRSVPDDPDD